Protein AF-A0AAV9UJK7-F1 (afdb_monomer_lite)

Secondary structure (DSSP, 8-state):
--PPPP----TT-S------S---GGG-SS-TT------------------------PPPP----EETTEEHHHHHHHHHHHHHHHHHHHHGGGS---S-----------------------------------PPP-----------------------PPPEEEEEEEE--TTB----PPTTPEEEEEESSB---PPPBTTEEEEEEE--B-PPPSBS-EEEEEEEEE-----

Foldseek 3Di:
DDDDDDDDDDPDDPDPPDDDPDDPPVPPPPPPDDDDDDPPPPPPDPDPDPPPPPPPPPDPPPPQDDDVNHHPVVVVVVVVVVVVVVVCVVVVVPDDPPDDDDDDDDDDDDDDDDDDDDDDDDDDDDDDDDDDDDDDDDDDDDDDDDDDDDDDDDPPPDDPQFAKEKEKEKAADPQAGDADDDPQWDFDDKDQAQADDDDADPRYHHPYYYHHDGDGYPHHIITIIMHIDRPPPPD

Radius of gyration: 34.71 Å; chains: 1; bounding box: 94×52×100 Å

Sequence (235 aa):
MSGLPEYRRDSSDNIHVIYPANTDFNKMKAWEGYVPPRYTGAAPAPAPMPVTAPIVIAAPEPREDRVLGLKRRTFWILLVLLILLIIGLAVGISVGVASSIKKSNSNSGNASAQDANAGPATVTVGEPTITPVSAAPTTLIVTSLVPTTATETSVVTPTPTPINHCQQIWKGTAPFCNGKCDVGFTAVRESSSANACDESSGDTVIDSCAGLSGNSCWTGSKVLCQQCQVIEESK

Organism: NCBI:txid3140254

Structure (mmCIF, N/CA/C/O backbone):
data_AF-A0AAV9UJK7-F1
#
_entry.id   AF-A0AAV9UJK7-F1
#
loop_
_atom_site.group_PDB
_atom_site.id
_atom_site.type_symbol
_atom_site.label_atom_id
_atom_site.label_alt_id
_atom_site.label_comp_id
_atom_site.label_asym_id
_atom_site.label_entity_id
_atom_site.label_seq_id
_atom_site.pdbx_PDB_ins_code
_atom_site.Cartn_x
_atom_site.Cartn_y
_atom_site.Cartn_z
_atom_site.occupancy
_atom_site.B_iso_or_equiv
_atom_site.auth_seq_id
_atom_site.auth_comp_id
_atom_site.auth_asym_id
_atom_site.auth_atom_id
_atom_site.pdbx_PDB_model_num
ATOM 1 N N . MET A 1 1 ? 33.080 5.409 28.124 1.00 39.94 1 MET A N 1
ATOM 2 C CA . MET A 1 1 ? 32.352 5.136 26.868 1.00 39.94 1 MET A CA 1
ATOM 3 C C . MET A 1 1 ? 30.871 5.191 27.192 1.00 39.94 1 MET A C 1
ATOM 5 O O . MET A 1 1 ? 30.338 4.249 27.756 1.00 39.94 1 MET A O 1
ATOM 9 N N . SER A 1 2 ? 30.260 6.352 26.986 1.00 44.53 2 SER A N 1
ATOM 10 C CA . SER A 1 2 ? 28.878 6.648 27.369 1.00 44.53 2 SER A CA 1
ATOM 11 C C . SER A 1 2 ? 27.955 6.180 26.243 1.00 44.53 2 SER A C 1
ATOM 13 O O . SER A 1 2 ? 27.934 6.795 25.180 1.00 44.53 2 SER A O 1
ATOM 15 N N . GLY A 1 3 ? 27.259 5.059 26.444 1.00 48.38 3 GLY A N 1
ATOM 16 C CA . GLY A 1 3 ? 26.237 4.581 25.513 1.00 48.38 3 GLY A CA 1
ATOM 17 C C . GLY A 1 3 ? 25.022 5.507 25.539 1.00 48.38 3 GLY A C 1
ATOM 18 O O . GLY A 1 3 ? 24.567 5.895 26.615 1.00 48.38 3 GLY A O 1
ATOM 19 N N . LEU A 1 4 ? 24.530 5.900 24.365 1.00 39.03 4 LEU A N 1
ATOM 20 C CA . LEU A 1 4 ? 23.280 6.650 24.244 1.00 39.03 4 LEU A CA 1
ATOM 21 C C . LEU A 1 4 ? 22.095 5.739 24.611 1.00 39.03 4 LEU A C 1
ATOM 23 O O . LEU A 1 4 ? 22.124 4.557 24.268 1.00 39.03 4 LEU A O 1
ATOM 27 N N . PRO A 1 5 ? 21.070 6.261 25.307 1.00 43.81 5 PRO A N 1
ATOM 28 C CA . PRO A 1 5 ? 19.936 5.462 25.755 1.00 43.81 5 PRO A CA 1
ATOM 29 C C . PRO A 1 5 ? 19.114 4.953 24.565 1.00 43.81 5 PRO A C 1
ATOM 31 O O . PRO A 1 5 ? 18.714 5.722 23.691 1.00 43.81 5 PRO A O 1
ATOM 34 N N . GLU A 1 6 ? 18.846 3.649 24.557 1.00 45.41 6 GLU A N 1
ATOM 35 C CA . GLU A 1 6 ? 17.987 2.997 23.573 1.00 45.41 6 GLU A CA 1
ATOM 36 C C . GLU A 1 6 ? 16.521 3.152 23.992 1.00 45.41 6 GLU A C 1
ATOM 38 O O . GLU A 1 6 ? 16.100 2.701 25.058 1.00 45.41 6 GLU A O 1
ATOM 43 N N . TYR A 1 7 ? 15.748 3.859 23.168 1.00 42.81 7 TYR A N 1
ATOM 44 C CA . TYR A 1 7 ? 14.347 4.170 23.429 1.00 42.81 7 TYR A CA 1
ATOM 45 C C . TYR A 1 7 ? 13.453 3.094 22.807 1.00 42.81 7 TYR A C 1
ATOM 47 O O . TYR A 1 7 ? 13.276 3.052 21.589 1.00 42.81 7 TYR A O 1
ATOM 55 N N . ARG A 1 8 ? 12.879 2.222 23.641 1.00 38.72 8 ARG A N 1
ATOM 56 C CA . ARG A 1 8 ? 11.914 1.203 23.209 1.00 38.72 8 ARG A CA 1
ATOM 57 C C . ARG A 1 8 ? 10.494 1.743 23.407 1.00 38.72 8 ARG A C 1
ATOM 59 O O . ARG A 1 8 ? 10.083 1.981 24.538 1.00 38.72 8 ARG A O 1
ATOM 66 N N . ARG A 1 9 ? 9.763 1.979 22.310 1.00 39.34 9 ARG A N 1
ATOM 67 C CA . ARG A 1 9 ? 8.313 2.244 22.347 1.00 39.34 9 ARG A CA 1
ATOM 68 C C . ARG A 1 9 ? 7.581 0.911 22.360 1.00 39.34 9 ARG A C 1
ATOM 70 O O . ARG A 1 9 ? 7.531 0.265 21.317 1.00 39.34 9 ARG A O 1
ATOM 77 N N . ASP A 1 10 ? 6.982 0.552 23.486 1.00 40.34 10 ASP A N 1
ATOM 78 C CA . ASP A 1 10 ? 5.913 -0.442 23.488 1.00 40.34 10 ASP A CA 1
ATOM 79 C C . ASP A 1 10 ? 4.577 0.284 23.299 1.00 40.34 10 ASP A C 1
ATOM 81 O O . ASP A 1 10 ? 4.165 1.132 24.088 1.00 40.34 10 ASP A O 1
ATOM 85 N N . SER A 1 11 ? 3.974 0.017 22.144 1.00 55.62 11 SER A N 1
ATOM 86 C CA . SER A 1 11 ? 2.792 0.674 21.592 1.00 55.62 11 SER A CA 1
ATOM 87 C C . SER A 1 11 ? 1.537 -0.119 21.947 1.00 55.62 11 SER A C 1
ATOM 89 O O . SER A 1 11 ? 0.898 -0.679 21.057 1.00 55.62 11 SER A O 1
ATOM 91 N N . SER A 1 12 ? 1.195 -0.202 23.229 1.00 46.62 12 SER A N 1
ATOM 92 C CA . SER A 1 12 ? -0.058 -0.862 23.626 1.00 46.62 12 SER A CA 1
ATOM 93 C C . SER A 1 12 ? -0.813 -0.218 24.780 1.00 46.62 12 SER A C 1
ATOM 95 O O . SER A 1 12 ? -1.993 -0.496 24.905 1.00 46.62 12 SER A O 1
ATOM 97 N N . ASP A 1 13 ? -0.235 0.729 25.520 1.00 44.25 13 ASP A N 1
ATOM 98 C CA . ASP A 1 13 ? -0.994 1.500 26.502 1.00 44.25 13 ASP A CA 1
ATOM 99 C C . ASP A 1 13 ? -0.588 2.967 26.416 1.00 44.25 13 ASP A C 1
ATOM 101 O O . ASP A 1 13 ? 0.595 3.303 26.428 1.00 44.25 13 ASP A O 1
ATOM 105 N N . ASN A 1 14 ? -1.567 3.871 26.382 1.00 46.78 14 ASN A N 1
ATOM 106 C CA . ASN A 1 14 ? -1.362 5.324 26.445 1.00 46.78 14 ASN A CA 1
ATOM 107 C C . ASN A 1 14 ? -0.876 5.780 27.846 1.00 46.78 14 ASN A C 1
ATOM 109 O O . ASN A 1 14 ? -1.146 6.892 28.297 1.00 46.78 14 ASN A O 1
ATOM 113 N N . ILE A 1 15 ? -0.196 4.888 28.570 1.00 49.25 15 ILE A N 1
ATOM 114 C CA . ILE A 1 15 ? 0.398 5.090 29.880 1.00 49.25 15 ILE A CA 1
ATOM 115 C C . ILE A 1 15 ? 1.908 5.118 29.661 1.00 49.25 15 ILE A C 1
ATOM 117 O O . ILE A 1 15 ? 2.570 4.089 29.543 1.00 49.25 15 ILE A O 1
ATOM 121 N N . HIS A 1 16 ? 2.468 6.324 29.625 1.00 45.69 16 HIS A N 1
ATOM 122 C CA . HIS A 1 16 ? 3.911 6.519 29.707 1.00 45.69 16 HIS A CA 1
ATOM 123 C C . HIS A 1 16 ? 4.404 6.088 31.096 1.00 45.69 16 HIS A C 1
ATOM 125 O O . HIS A 1 16 ? 4.497 6.901 32.015 1.00 45.69 16 HIS A O 1
ATOM 131 N N . VAL A 1 17 ? 4.732 4.806 31.266 1.00 52.28 17 VAL A N 1
ATOM 132 C CA . VAL A 1 17 ? 5.440 4.343 32.462 1.00 52.28 17 VAL A CA 1
ATOM 133 C C . VAL A 1 17 ? 6.928 4.620 32.265 1.00 52.28 17 VAL A C 1
ATOM 135 O O . VAL A 1 17 ? 7.636 3.910 31.555 1.00 52.28 17 VAL A O 1
ATOM 138 N N . ILE A 1 18 ? 7.405 5.713 32.860 1.00 54.12 18 ILE A N 1
ATOM 139 C CA . ILE A 1 18 ? 8.829 6.049 32.886 1.00 54.12 18 ILE A CA 1
ATOM 140 C C . ILE A 1 18 ? 9.488 5.155 33.938 1.00 54.12 18 ILE A C 1
ATOM 142 O O . ILE A 1 18 ? 9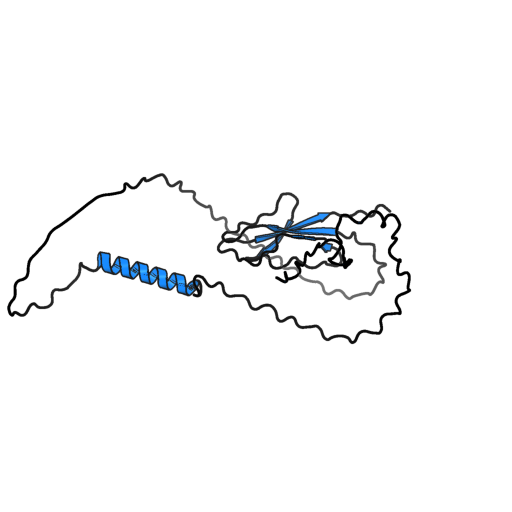.397 5.427 35.134 1.00 54.12 18 ILE A O 1
ATOM 146 N N . TYR A 1 19 ? 10.163 4.092 33.506 1.00 53.06 19 TYR A N 1
ATOM 147 C CA . TYR A 1 19 ? 11.032 3.326 34.396 1.00 53.06 19 TYR A CA 1
ATOM 148 C C . TYR A 1 19 ? 12.420 3.982 34.457 1.00 53.06 19 TYR A C 1
ATOM 150 O O . TYR A 1 19 ? 13.006 4.275 33.411 1.00 53.06 19 TYR A O 1
ATOM 158 N N . PRO A 1 20 ? 12.985 4.223 35.653 1.00 54.03 20 PRO A N 1
ATOM 159 C CA . PRO A 1 20 ? 14.357 4.694 35.773 1.00 54.03 20 PRO A CA 1
ATOM 160 C C . PRO A 1 20 ? 15.330 3.607 35.289 1.00 54.03 20 PRO A C 1
ATOM 162 O O . PRO A 1 20 ? 15.299 2.471 35.757 1.00 54.03 20 PRO A O 1
ATOM 165 N N . ALA A 1 21 ? 16.223 3.968 34.364 1.00 51.56 21 ALA A N 1
ATOM 166 C CA . ALA A 1 21 ? 17.144 3.063 33.665 1.00 51.56 21 ALA A CA 1
ATOM 167 C C . ALA A 1 21 ? 18.327 2.550 34.515 1.00 51.56 21 ALA A C 1
ATOM 169 O O . ALA A 1 21 ? 19.397 2.261 33.987 1.00 51.56 21 ALA A O 1
ATOM 170 N N . ASN A 1 22 ? 18.171 2.445 35.833 1.00 58.53 22 ASN A N 1
ATOM 171 C CA . ASN A 1 22 ? 19.226 1.923 36.687 1.00 58.53 22 ASN A CA 1
ATOM 172 C C . ASN A 1 22 ? 18.641 1.051 37.789 1.00 58.53 22 ASN A C 1
ATOM 174 O O . ASN A 1 22 ? 18.318 1.534 38.873 1.00 58.53 22 ASN A O 1
ATOM 178 N N . THR A 1 23 ? 18.502 -0.239 37.501 1.00 49.81 23 THR A N 1
ATOM 179 C CA . THR A 1 23 ? 18.344 -1.231 38.557 1.00 49.81 23 THR A CA 1
ATOM 180 C C . THR A 1 23 ? 19.165 -2.471 38.228 1.00 49.81 23 THR A C 1
ATOM 182 O O . THR A 1 23 ? 18.850 -3.247 37.329 1.00 49.81 23 THR A O 1
ATOM 185 N N . ASP A 1 24 ? 20.245 -2.650 38.986 1.00 55.53 24 ASP A N 1
ATOM 186 C CA . ASP A 1 24 ? 20.863 -3.948 39.216 1.00 55.53 24 ASP A CA 1
ATOM 187 C C . ASP A 1 24 ? 19.769 -4.952 39.616 1.00 55.53 24 ASP A C 1
ATOM 189 O O . ASP A 1 24 ? 19.263 -4.938 40.744 1.00 55.53 24 ASP A O 1
ATOM 193 N N . PHE A 1 25 ? 19.406 -5.839 38.688 1.00 54.16 25 PHE A N 1
ATOM 194 C CA . PHE A 1 25 ? 18.348 -6.845 38.851 1.00 54.16 25 PHE A CA 1
ATOM 195 C C . PHE A 1 25 ? 18.566 -7.798 40.044 1.00 54.16 25 PHE A C 1
ATOM 197 O O . PHE A 1 25 ? 17.636 -8.477 40.468 1.00 54.16 25 PHE A O 1
ATOM 204 N N . ASN A 1 26 ? 19.757 -7.817 40.651 1.00 56.81 26 ASN A N 1
ATOM 205 C CA . ASN A 1 26 ? 20.076 -8.679 41.791 1.00 56.81 26 ASN A CA 1
ATOM 206 C C . ASN A 1 26 ? 19.703 -8.110 43.175 1.00 56.81 26 ASN A C 1
ATOM 208 O O . ASN A 1 26 ? 19.932 -8.782 44.179 1.00 56.81 26 ASN A O 1
ATOM 212 N N . LYS A 1 27 ? 19.115 -6.907 43.274 1.00 53.81 27 LYS A N 1
ATOM 213 C CA . LYS A 1 27 ? 18.686 -6.323 44.567 1.00 53.81 27 LYS A CA 1
ATOM 214 C C . LYS A 1 27 ? 17.172 -6.189 44.764 1.00 53.81 27 LYS A C 1
ATOM 216 O O . LYS A 1 27 ? 16.732 -5.574 45.734 1.00 53.81 27 LYS A O 1
ATOM 221 N N . MET A 1 28 ? 16.349 -6.793 43.910 1.00 51.88 28 MET A N 1
ATOM 222 C CA . MET A 1 28 ? 14.889 -6.698 44.020 1.00 51.88 28 MET A CA 1
ATOM 223 C C . MET A 1 28 ? 14.282 -7.822 44.870 1.00 51.88 28 MET A C 1
ATOM 225 O O . MET A 1 28 ? 13.554 -8.667 44.370 1.00 51.88 28 MET A O 1
ATOM 229 N N . LYS A 1 29 ? 14.551 -7.816 46.180 1.00 56.06 29 LYS A N 1
ATOM 230 C CA . LYS A 1 29 ? 13.718 -8.542 47.165 1.00 56.06 29 LYS A CA 1
ATOM 231 C C . LYS A 1 29 ? 12.949 -7.599 48.101 1.00 56.06 29 LYS A C 1
ATOM 233 O O . LYS A 1 29 ? 12.416 -8.028 49.111 1.00 56.06 29 LYS A O 1
ATOM 238 N N . ALA A 1 30 ? 12.913 -6.307 47.767 1.00 59.06 30 ALA A N 1
ATOM 239 C CA . ALA A 1 30 ? 12.321 -5.248 48.588 1.00 59.06 30 ALA A CA 1
ATOM 240 C C . ALA A 1 30 ? 11.083 -4.576 47.953 1.00 59.06 30 ALA A C 1
ATOM 242 O O . ALA A 1 30 ? 10.654 -3.534 48.436 1.00 59.06 30 ALA A O 1
ATOM 243 N N . TRP A 1 31 ? 10.514 -5.141 46.878 1.00 52.88 31 TRP A N 1
ATOM 244 C CA . TRP A 1 31 ?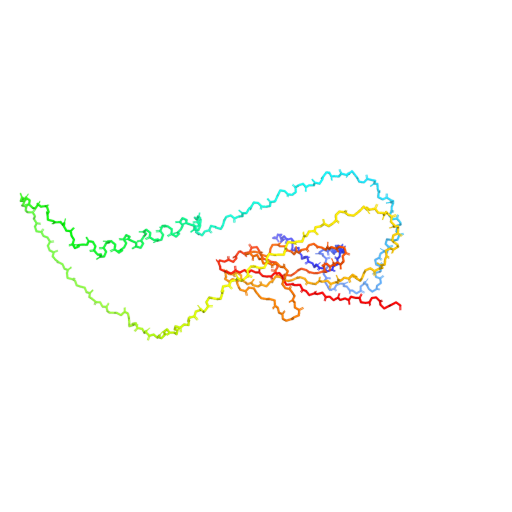 9.415 -4.513 46.119 1.00 52.88 31 TRP A CA 1
ATOM 245 C C . TRP A 1 31 ? 8.069 -5.255 46.192 1.00 52.88 31 TRP A C 1
ATOM 247 O O . TRP A 1 31 ? 7.100 -4.808 45.580 1.00 52.88 31 TRP A O 1
ATOM 257 N N . GLU A 1 32 ? 7.961 -6.327 46.985 1.00 57.62 32 GLU A N 1
ATOM 258 C CA . GLU A 1 32 ? 6.671 -6.922 47.376 1.00 57.62 32 GLU A CA 1
ATOM 259 C C . GLU A 1 32 ? 5.935 -5.956 48.320 1.00 57.62 32 GLU A C 1
ATOM 261 O O . GLU A 1 32 ? 5.984 -6.077 49.538 1.00 57.62 32 GLU A O 1
ATOM 266 N N . GLY A 1 33 ? 5.316 -4.919 47.757 1.00 62.06 33 GLY A N 1
ATOM 267 C CA . GLY A 1 33 ? 4.557 -3.930 48.526 1.00 62.06 33 GLY A CA 1
ATOM 268 C C . GLY A 1 33 ? 4.495 -2.531 47.921 1.00 62.06 33 GLY A C 1
ATOM 269 O O . GLY A 1 33 ? 3.768 -1.689 48.444 1.00 62.06 33 GLY A O 1
ATOM 270 N N . TYR A 1 34 ? 5.210 -2.253 46.825 1.00 58.78 34 TYR A N 1
ATOM 271 C CA . TYR A 1 34 ? 5.098 -0.950 46.172 1.00 58.78 34 TYR A CA 1
ATOM 272 C C . TYR A 1 34 ? 3.811 -0.871 45.346 1.00 58.78 34 TYR A C 1
ATOM 274 O O . TYR A 1 34 ? 3.760 -1.260 44.181 1.00 58.78 34 TYR A O 1
ATOM 282 N N . VAL A 1 35 ? 2.752 -0.366 45.975 1.00 63.75 35 VAL A N 1
ATOM 283 C CA . VAL A 1 35 ? 1.541 0.080 45.289 1.00 63.75 35 VAL A CA 1
ATOM 284 C C . VAL A 1 35 ? 1.813 1.511 44.819 1.00 63.75 35 VAL A C 1
ATOM 286 O O . VAL A 1 35 ? 1.958 2.392 45.672 1.00 63.75 35 VAL A O 1
ATOM 289 N N . PRO A 1 36 ? 1.931 1.784 43.504 1.00 62.50 36 PRO A N 1
ATOM 290 C CA . PRO A 1 36 ? 2.120 3.150 43.042 1.00 62.50 36 PRO A CA 1
ATOM 291 C C . PRO A 1 36 ? 0.936 4.005 43.519 1.00 62.50 36 PRO A C 1
ATOM 293 O O . PRO A 1 36 ? -0.210 3.538 43.478 1.00 62.50 36 PRO A O 1
ATOM 296 N N . PRO A 1 37 ? 1.181 5.236 44.000 1.00 55.28 37 PRO A N 1
ATOM 297 C CA . PRO A 1 37 ? 0.117 6.104 44.472 1.00 55.28 37 PRO A CA 1
ATOM 298 C C . PRO A 1 37 ? -0.887 6.318 43.339 1.00 55.28 37 PRO A C 1
ATOM 300 O O . PRO A 1 37 ? -0.557 6.851 42.279 1.00 55.28 37 PRO A O 1
ATOM 303 N N . ARG A 1 38 ? -2.132 5.882 43.558 1.00 46.75 38 ARG A N 1
ATOM 304 C CA . ARG A 1 38 ? -3.243 6.238 42.681 1.00 46.75 38 ARG A CA 1
ATOM 305 C C . ARG A 1 38 ? -3.474 7.732 42.852 1.00 46.75 38 ARG A C 1
ATOM 307 O O . ARG A 1 38 ? -3.980 8.165 43.883 1.00 46.75 38 ARG A O 1
ATOM 314 N N . TYR A 1 39 ? -3.084 8.518 41.857 1.00 41.75 39 TYR A N 1
ATOM 315 C CA . TYR A 1 39 ? -3.453 9.925 41.781 1.00 41.75 39 TYR A CA 1
ATOM 316 C C . TYR A 1 39 ? -4.968 10.021 41.543 1.00 41.75 39 TYR A C 1
ATOM 318 O O . TYR A 1 39 ? -5.429 10.129 40.416 1.00 41.75 39 TYR A O 1
ATOM 326 N N . THR A 1 40 ? -5.757 9.972 42.617 1.00 50.38 40 THR A N 1
ATOM 327 C CA . THR A 1 40 ? -7.187 10.329 42.630 1.00 50.38 40 THR A CA 1
ATOM 328 C C . THR A 1 40 ? -7.368 11.819 42.925 1.00 50.38 40 THR A C 1
ATOM 330 O O . THR A 1 40 ? -8.295 12.223 43.625 1.00 50.38 40 THR A O 1
ATOM 333 N N . GLY A 1 41 ? -6.445 12.653 42.443 1.00 45.41 41 GLY A N 1
ATOM 334 C CA . GLY A 1 41 ? -6.635 14.094 42.442 1.00 45.41 41 GLY A CA 1
ATOM 335 C C . GLY A 1 41 ? -7.596 14.423 41.314 1.00 45.41 41 GLY A C 1
ATOM 336 O O . GLY A 1 41 ? -7.243 14.222 40.155 1.00 45.41 41 GLY A O 1
ATOM 337 N N . ALA A 1 42 ? -8.801 14.889 41.651 1.00 56.44 42 ALA A N 1
ATOM 338 C CA . ALA A 1 42 ? -9.693 15.530 40.697 1.00 56.44 42 ALA A CA 1
ATOM 339 C C . ALA A 1 42 ? -8.873 16.573 39.933 1.00 56.44 42 ALA A C 1
ATOM 341 O O . ALA A 1 42 ? -8.437 17.570 40.513 1.00 56.44 42 ALA A O 1
ATOM 342 N N . ALA A 1 43 ? -8.575 16.270 38.668 1.00 55.06 43 ALA A N 1
ATOM 343 C CA . ALA A 1 43 ? -7.812 17.159 37.821 1.00 55.06 43 ALA A CA 1
ATOM 344 C C . ALA A 1 43 ? -8.550 18.507 37.816 1.00 55.06 43 ALA A C 1
ATOM 346 O O . ALA A 1 43 ? -9.751 18.523 37.524 1.00 55.06 43 ALA A O 1
ATOM 347 N N . PRO A 1 44 ? -7.895 19.618 38.200 1.00 59.44 44 PRO A N 1
ATOM 348 C CA . PRO A 1 44 ? -8.504 20.931 38.079 1.00 59.44 44 PRO A CA 1
ATOM 349 C C . PRO A 1 44 ? -8.978 21.086 36.637 1.00 59.44 44 PRO A C 1
ATOM 351 O O . PRO A 1 44 ? -8.249 20.723 35.711 1.00 59.44 44 PRO A O 1
ATOM 354 N N . ALA A 1 45 ? -10.224 21.548 36.478 1.00 60.59 45 ALA A N 1
ATOM 355 C CA . ALA A 1 45 ? -10.859 21.714 35.180 1.00 60.59 45 ALA A CA 1
ATOM 356 C C . ALA A 1 45 ? -9.848 22.354 34.216 1.00 60.59 45 ALA A C 1
ATOM 358 O O . ALA A 1 45 ? -9.265 23.387 34.573 1.00 60.59 45 ALA A O 1
ATOM 359 N N . PRO A 1 46 ? -9.570 21.718 33.062 1.00 60.06 46 PRO A N 1
ATOM 360 C CA . PRO A 1 46 ? -8.547 22.196 32.152 1.00 60.06 46 PRO A CA 1
ATOM 361 C C . PRO A 1 46 ? -8.870 23.648 31.826 1.00 60.06 46 PRO A C 1
ATOM 363 O O . PRO A 1 46 ? -9.975 23.962 31.377 1.00 60.06 46 PRO A O 1
ATOM 366 N N . ALA A 1 47 ? -7.922 24.541 32.118 1.00 63.41 47 ALA A N 1
ATOM 367 C CA . ALA A 1 47 ? -8.022 25.921 31.680 1.00 63.41 47 ALA A CA 1
ATOM 368 C C . ALA A 1 47 ? -8.345 25.911 30.175 1.00 63.41 47 ALA A C 1
ATOM 370 O O . ALA A 1 47 ? -7.792 25.063 29.465 1.00 63.41 47 ALA A O 1
ATOM 371 N N . PRO A 1 48 ? -9.242 26.792 29.690 1.00 58.38 48 PRO A N 1
ATOM 372 C CA . PRO A 1 48 ? -9.578 26.870 28.277 1.00 58.38 48 PRO A CA 1
ATOM 373 C C . PRO A 1 48 ? -8.279 27.043 27.504 1.00 58.38 48 PRO A C 1
ATOM 375 O O . PRO A 1 48 ? -7.614 28.078 27.584 1.00 58.38 48 PRO A O 1
ATOM 378 N N . MET A 1 49 ? -7.873 25.965 26.838 1.00 50.09 49 MET A N 1
ATOM 379 C CA . MET A 1 49 ? -6.639 25.956 26.081 1.00 50.09 49 MET A CA 1
ATOM 380 C C . MET A 1 49 ? -6.810 27.006 24.983 1.00 50.09 49 MET A C 1
ATOM 382 O O . MET A 1 49 ? -7.889 27.063 24.378 1.00 50.09 49 MET A O 1
ATOM 386 N N . PRO A 1 50 ? -5.808 27.866 24.733 1.00 60.22 50 PRO A N 1
ATOM 387 C CA . PRO A 1 50 ? -5.858 28.743 23.578 1.00 60.22 50 PRO A CA 1
ATOM 388 C C . PRO A 1 50 ? -6.127 27.855 22.368 1.00 60.22 50 PRO A C 1
ATOM 390 O O . PRO A 1 50 ? -5.448 26.846 22.179 1.00 60.22 50 PRO A O 1
ATOM 393 N N . VAL A 1 51 ? -7.174 28.184 21.612 1.00 55.12 51 VAL A N 1
ATOM 394 C CA . VAL A 1 51 ? -7.515 27.513 20.360 1.00 55.12 51 VAL A CA 1
ATOM 395 C C . VAL A 1 51 ? -6.331 27.736 19.430 1.00 55.12 51 VAL A C 1
ATOM 397 O O . VAL A 1 51 ? -6.225 28.757 18.753 1.00 55.12 51 VAL A O 1
ATOM 400 N N . THR A 1 52 ? -5.375 26.816 19.484 1.00 50.06 52 THR A N 1
ATOM 401 C CA . THR A 1 52 ? -4.247 26.760 18.573 1.00 50.06 52 THR A CA 1
ATOM 402 C C . THR A 1 52 ? -4.865 26.591 17.201 1.00 50.06 52 THR A C 1
ATOM 404 O O . THR A 1 52 ? -5.535 25.590 16.942 1.00 50.06 52 THR A O 1
ATOM 407 N N . ALA A 1 53 ? -4.716 27.617 16.360 1.00 62.47 53 ALA A N 1
ATOM 408 C CA . ALA A 1 53 ? -5.159 27.575 14.978 1.00 62.47 53 ALA A CA 1
ATOM 409 C C . ALA A 1 53 ? -4.720 26.236 14.358 1.00 62.47 53 ALA A C 1
ATOM 411 O O . ALA A 1 53 ? -3.603 25.791 14.649 1.00 62.47 53 ALA A O 1
ATOM 412 N N . PRO A 1 54 ? -5.584 25.578 13.562 1.00 57.12 54 PRO A N 1
ATOM 413 C CA . PRO A 1 54 ? -5.278 24.281 12.983 1.00 57.12 54 PRO A CA 1
ATOM 414 C C . PRO A 1 54 ? -3.915 24.370 12.311 1.00 57.12 54 PRO A C 1
ATOM 416 O O . PRO A 1 54 ? -3.701 25.186 11.412 1.00 57.12 54 PRO A O 1
ATOM 419 N N . ILE A 1 55 ? -2.973 23.570 12.809 1.00 50.34 55 ILE A N 1
ATOM 420 C CA . ILE A 1 55 ? -1.672 23.408 12.182 1.00 50.34 55 ILE A CA 1
ATOM 421 C C . ILE A 1 55 ? -1.994 22.820 10.815 1.00 50.34 55 ILE A C 1
ATOM 423 O O . ILE A 1 55 ? -2.350 21.650 10.702 1.00 50.34 55 ILE A O 1
ATOM 427 N N . VAL A 1 56 ? -1.944 23.658 9.781 1.00 58.28 56 VAL A N 1
ATOM 428 C CA . VAL A 1 56 ? -2.003 23.215 8.394 1.00 58.28 56 VAL A CA 1
ATOM 429 C C . VAL A 1 56 ? -0.714 22.439 8.181 1.00 58.28 56 VAL A C 1
ATOM 431 O O . VAL A 1 56 ? 0.331 23.006 7.865 1.00 58.28 56 VAL A O 1
ATOM 434 N N . ILE A 1 57 ? -0.764 21.137 8.456 1.00 49.12 57 ILE A N 1
ATOM 435 C CA . ILE A 1 57 ? 0.294 20.209 8.092 1.00 49.12 57 ILE A CA 1
ATOM 436 C C . ILE A 1 57 ? 0.300 20.237 6.569 1.00 49.12 57 ILE A C 1
ATOM 438 O O . ILE A 1 57 ? -0.575 19.659 5.925 1.00 49.12 57 ILE A O 1
ATOM 442 N N . ALA A 1 58 ? 1.224 21.014 6.000 1.00 63.12 58 ALA A N 1
ATOM 443 C CA . ALA A 1 58 ? 1.418 21.090 4.565 1.00 63.12 58 ALA A CA 1
ATOM 444 C C . ALA A 1 58 ? 1.550 19.657 4.047 1.00 63.12 58 ALA A C 1
ATOM 446 O O . ALA A 1 58 ? 2.425 18.912 4.499 1.00 63.12 58 ALA A O 1
ATOM 447 N N . ALA A 1 59 ? 0.619 19.262 3.174 1.00 62.12 59 ALA A N 1
ATOM 448 C CA . ALA A 1 59 ? 0.569 17.923 2.617 1.00 62.12 59 ALA A CA 1
ATOM 449 C C . ALA A 1 59 ? 1.971 17.557 2.100 1.00 62.12 59 ALA A C 1
ATOM 451 O O . ALA A 1 59 ? 2.565 18.355 1.369 1.00 62.12 59 ALA A O 1
ATOM 452 N N . PRO A 1 60 ? 2.538 16.409 2.512 1.00 59.22 60 PRO A N 1
ATOM 453 C CA . PRO A 1 60 ? 3.889 16.038 2.126 1.00 59.22 60 PRO A CA 1
ATOM 454 C C . PRO A 1 60 ? 3.969 16.000 0.603 1.00 59.22 60 PRO A C 1
ATOM 456 O O . PRO A 1 60 ? 3.227 15.254 -0.039 1.00 59.22 60 PRO A O 1
ATOM 459 N N . GLU A 1 61 ? 4.845 16.828 0.029 1.00 68.75 61 GLU A N 1
ATOM 460 C CA . GLU A 1 61 ? 5.000 16.885 -1.419 1.00 68.75 61 GLU A CA 1
ATOM 461 C C . GLU A 1 61 ? 5.320 15.481 -1.961 1.00 68.75 61 GLU A C 1
ATOM 463 O O . GLU A 1 61 ? 6.145 14.762 -1.375 1.00 68.75 61 GLU A O 1
ATOM 468 N N . PRO A 1 62 ? 4.660 15.058 -3.056 1.00 68.88 62 PRO A N 1
ATOM 469 C CA . PRO A 1 62 ? 4.854 13.739 -3.636 1.00 68.88 62 PRO A CA 1
ATOM 470 C C . PRO A 1 62 ? 6.327 13.568 -4.008 1.00 68.88 62 PRO A C 1
ATOM 472 O O . PRO A 1 62 ? 6.846 14.223 -4.912 1.00 68.88 62 PRO A O 1
ATOM 475 N N . ARG A 1 63 ? 7.022 12.691 -3.278 1.00 63.12 63 ARG A N 1
ATOM 476 C CA . ARG A 1 63 ? 8.437 12.401 -3.517 1.00 63.12 63 ARG A CA 1
ATOM 477 C C . ARG A 1 63 ? 8.564 11.767 -4.896 1.00 63.12 63 ARG A C 1
ATOM 479 O O . ARG A 1 63 ? 8.065 10.672 -5.127 1.00 63.12 63 ARG A O 1
ATOM 486 N N . GLU A 1 64 ? 9.214 12.467 -5.817 1.00 72.31 64 GLU A N 1
ATOM 487 C CA . GLU A 1 64 ? 9.481 11.938 -7.150 1.00 72.31 64 GLU A CA 1
ATOM 488 C C . GLU A 1 64 ? 10.394 10.705 -7.042 1.00 72.31 64 GLU A C 1
ATOM 490 O O . GLU A 1 64 ? 11.506 10.799 -6.517 1.00 72.31 64 GLU A O 1
ATOM 495 N N . ASP A 1 65 ? 9.949 9.557 -7.557 1.00 67.25 65 ASP A N 1
ATOM 496 C CA . ASP A 1 65 ? 10.753 8.334 -7.591 1.00 67.25 65 ASP A CA 1
ATOM 497 C C . ASP A 1 65 ? 11.998 8.542 -8.477 1.00 67.25 65 ASP A C 1
ATOM 499 O O . ASP A 1 65 ? 11.918 8.640 -9.712 1.00 67.25 65 ASP A O 1
ATOM 503 N N . ARG A 1 66 ? 13.171 8.621 -7.840 1.00 76.62 66 ARG A N 1
ATOM 504 C CA . ARG A 1 66 ? 14.479 8.744 -8.500 1.00 76.62 66 ARG A CA 1
ATOM 505 C C . ARG A 1 66 ? 15.157 7.380 -8.533 1.00 76.62 66 ARG A C 1
ATOM 507 O O . ARG A 1 66 ? 15.359 6.764 -7.493 1.00 76.62 66 ARG A O 1
ATOM 514 N N . VAL A 1 67 ? 15.561 6.933 -9.717 1.00 77.00 67 VAL A N 1
ATOM 515 C CA . VAL A 1 67 ? 16.359 5.712 -9.903 1.00 77.00 67 VAL A CA 1
ATOM 516 C C . VAL A 1 67 ? 17.772 6.159 -10.264 1.00 77.00 67 VAL A C 1
ATOM 518 O O . VAL A 1 67 ? 17.946 6.922 -11.212 1.00 77.00 67 VAL A O 1
ATOM 521 N N . LEU A 1 68 ? 18.772 5.766 -9.465 1.00 83.50 68 LEU A N 1
ATOM 522 C CA . LEU A 1 68 ? 20.174 6.217 -9.595 1.00 83.50 68 LEU A CA 1
ATOM 523 C C . LEU A 1 68 ? 20.342 7.753 -9.617 1.00 83.50 68 LEU A C 1
ATOM 525 O O . LEU A 1 68 ? 21.241 8.286 -10.259 1.00 83.50 68 LEU A O 1
ATOM 529 N N . GLY A 1 69 ? 19.455 8.481 -8.931 1.00 84.88 69 GLY A N 1
ATOM 530 C CA . GLY A 1 69 ? 19.483 9.947 -8.882 1.00 84.88 69 GLY A CA 1
ATOM 531 C C . GLY A 1 69 ? 18.840 10.655 -10.082 1.00 84.88 69 GLY A C 1
ATOM 532 O O . GLY A 1 69 ? 18.745 11.880 -10.059 1.00 84.88 69 GLY A O 1
ATOM 533 N N . LEU A 1 70 ? 18.334 9.927 -11.088 1.00 88.94 70 LEU A N 1
ATOM 534 C CA . LEU A 1 70 ? 17.615 10.496 -12.234 1.00 88.94 70 LEU A CA 1
ATOM 535 C C . LEU A 1 70 ? 16.109 10.192 -12.173 1.00 88.94 70 LEU A C 1
ATOM 537 O O . LEU A 1 70 ? 15.674 9.174 -11.630 1.00 88.94 70 LEU A O 1
ATOM 541 N N . LYS A 1 71 ? 15.293 11.077 -12.768 1.00 88.94 71 LYS A N 1
ATOM 542 C CA . LYS A 1 71 ? 13.853 10.838 -12.963 1.00 88.94 71 LYS A CA 1
ATOM 543 C C . LYS A 1 71 ? 13.657 9.554 -13.767 1.00 88.94 71 LYS A C 1
ATOM 545 O O . LYS A 1 71 ? 14.303 9.363 -14.797 1.00 88.94 71 LYS A O 1
ATOM 550 N N . ARG A 1 72 ? 12.712 8.707 -13.340 1.00 84.44 72 ARG A N 1
ATOM 551 C CA . ARG A 1 72 ? 12.401 7.415 -13.985 1.00 84.44 72 ARG A CA 1
ATOM 552 C C . ARG A 1 72 ? 12.217 7.541 -15.504 1.00 84.44 72 ARG A C 1
ATOM 554 O O . ARG A 1 72 ? 12.740 6.720 -16.244 1.00 84.44 72 ARG A O 1
ATOM 561 N N . ARG A 1 73 ? 11.546 8.599 -15.984 1.00 87.12 73 ARG A N 1
ATOM 562 C CA . ARG A 1 73 ? 11.380 8.871 -17.428 1.00 87.12 73 ARG A CA 1
ATOM 563 C C . ARG A 1 73 ? 12.711 9.139 -18.137 1.00 87.12 73 ARG A C 1
ATOM 565 O O . ARG A 1 73 ? 12.944 8.604 -19.212 1.00 87.12 73 ARG A O 1
ATOM 572 N N . THR A 1 74 ? 13.595 9.921 -17.524 1.00 91.50 74 THR A N 1
ATOM 573 C CA . THR A 1 74 ? 14.906 10.270 -18.087 1.00 91.50 74 THR A CA 1
ATOM 574 C C . THR A 1 74 ? 15.829 9.057 -18.160 1.00 91.50 74 THR A C 1
ATOM 576 O O . THR A 1 74 ? 16.526 8.886 -19.154 1.00 91.50 74 THR A O 1
ATOM 579 N N . PHE A 1 75 ? 15.788 8.184 -17.149 1.00 93.00 75 PHE A N 1
ATOM 580 C CA . PHE A 1 75 ? 16.560 6.941 -17.140 1.00 93.00 75 PHE A CA 1
ATOM 581 C C . PHE A 1 75 ? 16.222 6.045 -18.344 1.00 93.00 75 PHE A C 1
ATOM 583 O O . PHE A 1 75 ? 17.124 5.612 -19.055 1.00 93.00 75 PHE A O 1
ATOM 590 N N . TRP A 1 76 ? 14.932 5.826 -18.628 1.00 94.44 76 TRP A N 1
ATOM 591 C CA . TRP A 1 76 ? 14.507 5.016 -19.777 1.00 94.44 76 TRP A CA 1
ATOM 592 C C . TRP A 1 76 ? 14.894 5.635 -21.124 1.00 94.44 76 TRP A C 1
ATOM 594 O O . TRP A 1 76 ? 15.314 4.909 -22.022 1.00 94.44 76 TRP A O 1
ATOM 604 N N . ILE A 1 77 ? 14.812 6.963 -21.257 1.00 95.38 77 ILE A N 1
ATOM 605 C CA . ILE A 1 77 ? 15.249 7.663 -22.475 1.00 95.38 77 ILE A CA 1
ATOM 606 C C . ILE A 1 77 ? 16.749 7.438 -22.714 1.00 95.38 77 ILE A C 1
ATOM 608 O O . ILE A 1 77 ? 17.139 7.078 -23.823 1.00 95.38 77 ILE A O 1
ATOM 612 N N . LEU A 1 78 ? 17.585 7.595 -21.681 1.00 95.69 78 LEU A N 1
ATOM 613 C CA . LEU A 1 78 ? 19.029 7.358 -21.791 1.00 95.69 78 LEU A CA 1
ATOM 614 C C . LEU A 1 78 ? 19.359 5.892 -22.095 1.00 95.69 78 LEU A C 1
ATOM 616 O O . LEU A 1 78 ? 20.242 5.632 -22.907 1.00 95.69 78 LEU A O 1
ATOM 620 N N . LEU A 1 79 ? 18.636 4.943 -21.491 1.00 95.62 79 LEU A N 1
ATOM 621 C CA . LEU A 1 79 ? 18.811 3.510 -21.743 1.00 95.62 79 LEU A CA 1
ATOM 622 C C . LEU A 1 79 ? 18.535 3.158 -23.214 1.00 95.62 79 LEU A C 1
ATOM 624 O O . LEU A 1 79 ? 19.348 2.491 -23.848 1.00 95.62 79 LEU A O 1
ATOM 628 N N . VAL A 1 80 ? 17.415 3.629 -23.774 1.00 96.81 80 VAL A N 1
ATOM 629 C CA . VAL A 1 80 ? 17.065 3.390 -25.186 1.00 96.81 80 VAL A CA 1
ATOM 630 C C . VAL A 1 80 ? 18.097 4.028 -26.116 1.00 96.81 80 VAL A C 1
ATOM 632 O O . VAL A 1 80 ? 18.519 3.399 -27.084 1.00 96.81 80 VAL A O 1
ATOM 635 N N . LEU A 1 81 ? 18.551 5.244 -25.802 1.00 96.50 81 LEU A N 1
ATOM 636 C CA . LEU A 1 81 ? 19.568 5.946 -26.586 1.00 96.50 81 LEU A CA 1
ATOM 637 C C . LEU A 1 81 ? 20.914 5.199 -26.573 1.00 96.50 81 LEU A C 1
ATOM 639 O O . LEU A 1 81 ? 21.536 5.049 -27.623 1.00 96.50 81 LEU A O 1
ATOM 643 N N . LEU A 1 82 ? 21.327 4.663 -25.420 1.00 96.38 82 LEU A N 1
ATOM 644 C CA . LEU A 1 82 ? 22.526 3.829 -25.288 1.00 96.38 82 LEU A CA 1
ATOM 645 C C . LEU A 1 82 ? 22.418 2.534 -26.111 1.00 96.38 82 LEU A C 1
ATOM 647 O O . LEU A 1 82 ? 23.365 2.167 -26.802 1.00 96.38 82 LEU A O 1
ATOM 651 N N . ILE A 1 83 ? 21.266 1.857 -26.076 1.00 96.56 83 ILE A N 1
ATOM 652 C CA . ILE A 1 83 ? 21.031 0.633 -26.858 1.00 96.56 83 ILE A CA 1
ATOM 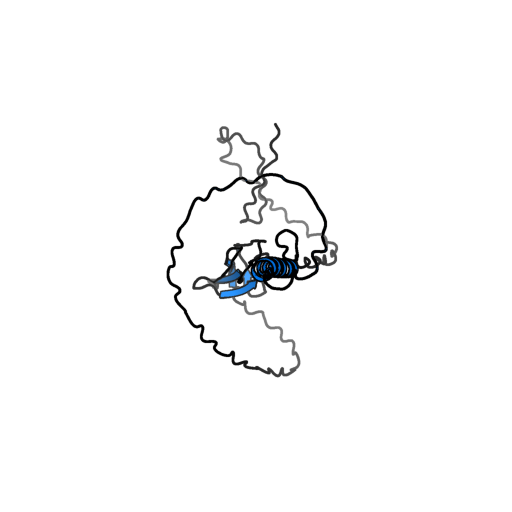653 C C . ILE A 1 83 ? 21.081 0.934 -28.364 1.00 96.56 83 ILE A C 1
ATOM 655 O O . ILE A 1 83 ? 21.747 0.214 -29.107 1.00 96.56 83 ILE A O 1
ATOM 659 N N . LEU A 1 84 ? 20.440 2.016 -28.820 1.00 95.31 84 LEU A N 1
ATOM 660 C CA . LEU A 1 84 ? 20.482 2.435 -30.226 1.00 95.31 84 LEU A CA 1
ATOM 661 C C . LEU A 1 84 ? 21.897 2.789 -30.689 1.00 95.31 84 LEU A C 1
ATOM 663 O O . LEU A 1 84 ? 22.253 2.466 -31.818 1.00 95.31 84 LEU A O 1
ATOM 667 N N . LEU A 1 85 ? 22.714 3.402 -29.829 1.00 95.38 85 LEU A N 1
ATOM 668 C CA . LEU A 1 85 ? 24.122 3.670 -30.119 1.00 95.38 85 LEU A CA 1
ATOM 669 C C . LEU A 1 85 ? 24.902 2.364 -30.348 1.00 95.38 85 LEU A C 1
ATOM 671 O O . LEU A 1 85 ? 25.636 2.256 -31.326 1.00 95.38 85 LEU A O 1
ATOM 675 N N . ILE A 1 86 ? 24.708 1.353 -29.494 1.00 95.25 86 ILE A N 1
ATOM 676 C CA . ILE A 1 86 ? 25.376 0.046 -29.624 1.00 95.25 86 ILE A CA 1
ATOM 677 C C . ILE A 1 86 ? 24.937 -0.667 -30.909 1.00 95.25 86 ILE A C 1
ATOM 679 O O . ILE A 1 86 ? 25.779 -1.167 -31.653 1.00 95.25 86 ILE A O 1
ATOM 683 N N . ILE A 1 87 ? 23.633 -0.674 -31.205 1.00 93.75 87 ILE A N 1
ATOM 684 C CA . ILE A 1 87 ? 23.101 -1.261 -32.444 1.00 93.75 87 ILE A CA 1
ATOM 685 C C . ILE A 1 87 ? 23.622 -0.490 -33.664 1.00 93.75 87 ILE A C 1
ATOM 687 O O . ILE A 1 87 ? 24.037 -1.100 -34.645 1.00 93.75 87 ILE A O 1
ATOM 691 N N . GLY A 1 88 ? 23.662 0.841 -33.596 1.00 90.50 88 GLY A N 1
ATOM 692 C CA . GLY A 1 88 ? 24.206 1.698 -34.646 1.00 90.50 88 GLY A CA 1
ATOM 693 C C . GLY A 1 88 ? 25.682 1.424 -34.927 1.00 90.50 88 GLY A C 1
ATOM 694 O O . GLY A 1 88 ? 26.071 1.397 -36.086 1.00 90.50 88 GLY A O 1
ATOM 695 N N . LEU A 1 89 ? 26.495 1.141 -33.906 1.00 88.75 89 LEU A N 1
ATOM 696 C CA . LEU A 1 89 ? 27.889 0.723 -34.093 1.00 88.75 89 LEU A CA 1
ATOM 697 C C . LEU A 1 89 ? 27.999 -0.693 -34.676 1.00 88.75 89 LEU A C 1
ATOM 699 O O . LEU A 1 89 ? 28.842 -0.931 -35.537 1.00 88.75 89 LEU A O 1
ATOM 703 N N . ALA A 1 90 ? 27.139 -1.618 -34.243 1.00 86.69 90 ALA A N 1
ATOM 704 C CA . ALA A 1 90 ? 27.146 -3.000 -34.722 1.00 86.69 90 ALA A CA 1
ATOM 705 C C . ALA A 1 90 ? 26.705 -3.120 -36.191 1.00 86.69 90 ALA A C 1
ATOM 707 O O . ALA A 1 90 ? 27.275 -3.899 -36.951 1.00 86.69 90 ALA A O 1
ATOM 708 N N . VAL A 1 91 ? 25.703 -2.341 -36.603 1.00 83.81 91 VAL A N 1
ATOM 709 C CA . VAL A 1 91 ? 25.136 -2.385 -37.961 1.00 83.81 91 VAL A CA 1
ATOM 710 C C . VAL A 1 91 ? 25.800 -1.348 -38.886 1.00 83.81 91 VAL A C 1
ATOM 712 O O . VAL A 1 91 ? 25.932 -1.566 -40.092 1.00 83.81 91 VAL A O 1
ATOM 715 N N . GLY A 1 92 ? 26.279 -0.232 -38.333 1.00 56.66 92 GLY A N 1
ATOM 716 C CA . GLY A 1 92 ? 26.736 0.956 -39.062 1.00 56.66 92 GLY A CA 1
ATOM 717 C C . GLY A 1 92 ? 28.159 0.930 -39.619 1.00 56.66 92 GLY A C 1
ATOM 718 O O . GLY A 1 92 ? 28.583 1.932 -40.186 1.00 56.66 92 GLY A O 1
ATOM 719 N N . ILE A 1 93 ? 28.892 -0.186 -39.557 1.00 55.03 93 ILE A N 1
ATOM 720 C CA . ILE A 1 93 ? 30.159 -0.306 -40.314 1.00 55.03 93 ILE A CA 1
ATOM 721 C C . ILE A 1 93 ? 29.893 -0.546 -41.822 1.00 55.03 93 ILE A C 1
ATOM 723 O O . ILE A 1 93 ? 30.812 -0.529 -42.634 1.00 55.03 93 ILE A O 1
ATOM 727 N N . SER A 1 94 ? 28.637 -0.756 -42.236 1.00 48.59 94 SER A N 1
ATOM 728 C CA . SER A 1 94 ? 28.305 -1.247 -43.583 1.00 48.59 94 SER A CA 1
ATOM 729 C C . SER A 1 94 ? 27.951 -0.186 -44.638 1.00 48.59 94 SER A C 1
ATOM 731 O O . SER A 1 94 ? 27.696 -0.547 -45.785 1.00 48.59 94 SER A O 1
ATOM 733 N N . VAL A 1 95 ? 28.005 1.119 -44.338 1.00 53.94 95 VAL A N 1
ATOM 734 C CA . VAL A 1 95 ? 27.765 2.158 -45.361 1.00 53.94 95 VAL A CA 1
ATOM 735 C C . VAL A 1 95 ? 28.733 3.338 -45.230 1.00 53.94 95 VAL A C 1
ATOM 737 O O . VAL A 1 95 ? 28.486 4.303 -44.518 1.00 53.94 95 VAL A O 1
ATOM 740 N N . GLY A 1 96 ? 29.826 3.274 -45.998 1.00 46.69 96 GLY A N 1
ATOM 741 C CA . GLY A 1 96 ? 30.366 4.468 -46.654 1.00 46.69 96 GLY A CA 1
ATOM 742 C C . GLY A 1 96 ? 31.513 5.228 -45.985 1.00 46.69 96 GLY A C 1
ATOM 743 O O . GLY A 1 96 ? 31.424 6.440 -45.837 1.00 46.69 96 GLY A O 1
ATOM 744 N N . VAL A 1 97 ? 32.660 4.585 -45.753 1.00 43.31 97 VAL A N 1
ATOM 745 C CA . VAL A 1 97 ? 33.968 5.273 -45.864 1.00 43.31 97 VAL A CA 1
ATOM 746 C C . VAL A 1 97 ? 34.583 5.003 -47.238 1.00 43.31 97 VAL A C 1
ATOM 748 O O . VAL A 1 97 ? 35.667 4.450 -47.375 1.00 43.31 97 VAL A O 1
ATOM 751 N N . ALA A 1 98 ? 33.867 5.403 -48.289 1.00 50.72 98 ALA A N 1
ATOM 752 C CA . ALA A 1 98 ? 34.437 5.591 -49.619 1.00 50.72 98 ALA A CA 1
ATOM 753 C C . ALA A 1 98 ? 34.593 7.097 -49.860 1.00 50.72 98 ALA A C 1
ATOM 755 O O . ALA A 1 98 ? 33.875 7.709 -50.645 1.00 50.72 98 ALA A O 1
ATOM 756 N N . SER A 1 99 ? 35.507 7.731 -49.129 1.00 47.25 99 SER A N 1
ATOM 757 C CA . SER A 1 99 ? 36.004 9.055 -49.500 1.00 47.25 99 SER A CA 1
ATOM 758 C C . SER A 1 99 ? 37.498 9.145 -49.229 1.00 47.25 99 SER A C 1
ATOM 760 O O . SER A 1 99 ? 37.961 9.481 -48.146 1.00 47.25 99 SER A O 1
ATOM 762 N N . SER A 1 100 ? 38.212 8.836 -50.311 1.00 42.59 100 SER A N 1
ATOM 763 C CA . SER A 1 100 ? 39.448 9.480 -50.747 1.00 42.59 100 SER A CA 1
ATOM 764 C C . SER A 1 100 ? 40.715 9.203 -49.945 1.00 42.59 100 SER A C 1
ATOM 766 O O . SER A 1 100 ? 41.227 10.033 -49.201 1.00 42.59 100 SER A O 1
ATOM 768 N N . ILE A 1 101 ? 41.336 8.077 -50.297 1.00 46.16 101 ILE A N 1
ATOM 769 C CA . ILE A 1 101 ? 42.793 7.950 -50.299 1.00 46.16 101 ILE A CA 1
ATOM 770 C C . ILE A 1 101 ? 43.333 8.875 -51.400 1.00 46.16 101 ILE A C 1
ATOM 772 O O . ILE A 1 101 ? 43.242 8.563 -52.587 1.00 46.16 101 ILE A O 1
ATOM 776 N N . LYS A 1 102 ? 43.958 9.990 -51.012 1.00 50.84 102 LYS A N 1
ATOM 777 C CA . LYS A 1 102 ? 44.986 10.644 -51.833 1.00 50.84 102 LYS A CA 1
ATOM 778 C C . LYS A 1 102 ? 46.325 10.592 -51.094 1.00 50.84 102 LYS A C 1
ATOM 780 O O . LYS A 1 102 ? 46.678 11.489 -50.348 1.00 50.84 102 LYS A O 1
ATOM 785 N N . LYS A 1 103 ? 47.020 9.471 -51.310 1.00 61.06 103 LYS A N 1
ATOM 786 C CA . LYS A 1 103 ? 48.474 9.320 -51.511 1.00 61.06 103 LYS A CA 1
ATOM 787 C C . LYS A 1 103 ? 49.398 10.326 -50.794 1.00 61.06 103 LYS A C 1
ATOM 789 O O . LYS A 1 103 ? 49.591 11.412 -51.321 1.00 61.06 103 LYS A O 1
ATOM 794 N N . SER A 1 104 ? 50.110 9.863 -49.753 1.00 52.25 104 SER A N 1
ATOM 795 C CA . SER A 1 104 ? 51.581 9.678 -49.788 1.00 52.25 104 SER A CA 1
ATOM 796 C C . SER A 1 104 ? 52.202 9.219 -48.448 1.00 52.25 104 SER A C 1
ATOM 798 O O . SER A 1 104 ? 52.228 9.975 -47.489 1.00 52.25 104 SER A O 1
ATOM 800 N N . ASN A 1 105 ? 52.813 8.028 -48.504 1.00 56.50 105 ASN A N 1
ATOM 801 C CA . ASN A 1 105 ? 54.172 7.678 -48.051 1.00 56.50 105 ASN A CA 1
ATOM 802 C C . ASN A 1 105 ? 54.535 7.439 -46.558 1.00 56.50 105 ASN A C 1
ATOM 804 O O . ASN A 1 105 ? 54.470 8.350 -45.742 1.00 56.50 105 ASN A O 1
ATOM 808 N N . SER A 1 106 ? 55.099 6.231 -46.326 1.00 61.38 106 SER A N 1
ATOM 809 C CA . SER A 1 106 ? 55.994 5.729 -45.242 1.00 61.38 106 SER A CA 1
ATOM 810 C C . SER A 1 106 ? 55.477 5.817 -43.791 1.00 61.38 106 SER A C 1
ATOM 812 O O . SER A 1 106 ? 55.082 6.877 -43.346 1.00 61.38 106 SER A O 1
ATOM 814 N N . ASN A 1 107 ? 55.495 4.781 -42.946 1.00 52.88 107 ASN A N 1
ATOM 815 C CA . ASN A 1 107 ? 56.608 3.884 -42.646 1.00 52.88 107 ASN A CA 1
ATOM 816 C C . ASN A 1 107 ? 56.124 2.663 -41.821 1.00 52.88 107 ASN A C 1
ATOM 818 O O . ASN A 1 107 ? 55.089 2.713 -41.163 1.00 52.88 107 ASN A O 1
ATOM 822 N N . SER A 1 108 ? 56.913 1.593 -41.881 1.00 60.84 108 SER A N 1
ATOM 823 C CA . SER A 1 108 ? 56.772 0.254 -41.292 1.00 60.84 108 SER A CA 1
ATOM 824 C C . SER A 1 108 ? 56.502 0.176 -39.779 1.00 60.84 108 SER A C 1
ATOM 826 O O . SER A 1 108 ? 56.996 1.007 -39.022 1.00 60.84 108 SER A O 1
ATOM 828 N N . GLY A 1 109 ? 55.857 -0.911 -39.321 1.00 49.78 109 GLY A N 1
ATOM 829 C CA . GLY A 1 109 ? 55.878 -1.282 -37.897 1.00 49.78 109 GLY A CA 1
ATOM 830 C C . GLY A 1 109 ? 54.950 -2.421 -37.457 1.00 49.78 109 GLY A C 1
ATOM 831 O O . GLY A 1 109 ? 53.963 -2.161 -36.791 1.00 49.78 109 GLY A O 1
ATOM 832 N N . ASN A 1 110 ? 55.308 -3.651 -37.836 1.00 49.53 110 ASN A N 1
ATOM 833 C CA . ASN A 1 110 ? 55.051 -4.967 -37.221 1.00 49.53 110 ASN A CA 1
ATOM 834 C C . ASN A 1 110 ? 53.724 -5.353 -36.525 1.00 49.53 110 ASN A C 1
ATOM 836 O O . ASN A 1 110 ? 53.247 -4.755 -35.568 1.00 49.53 110 ASN A O 1
ATOM 840 N N . ALA A 1 111 ? 53.269 -6.532 -36.955 1.00 52.56 111 ALA A N 1
ATOM 841 C CA . ALA A 1 111 ? 52.237 -7.391 -36.395 1.00 52.56 111 ALA A CA 1
ATOM 842 C C . ALA A 1 111 ? 52.634 -8.108 -35.089 1.00 52.56 111 ALA A C 1
ATOM 844 O O . ALA A 1 111 ? 53.811 -8.385 -34.859 1.00 52.56 111 ALA A O 1
ATOM 845 N N . SER A 1 112 ? 51.620 -8.515 -34.317 1.00 48.69 112 SER A N 1
ATOM 846 C CA . SER A 1 112 ? 51.503 -9.789 -33.569 1.00 48.69 112 SER A CA 1
ATOM 847 C C . SER A 1 112 ? 50.016 -9.931 -33.181 1.00 48.69 112 SER A C 1
ATOM 849 O O . SER A 1 112 ? 49.483 -9.053 -32.511 1.00 48.69 112 SER A O 1
ATOM 851 N N . ALA A 1 113 ? 49.222 -10.769 -33.862 1.00 47.44 113 ALA A N 1
ATOM 852 C CA . ALA A 1 113 ? 48.994 -12.201 -33.587 1.00 47.44 113 ALA A CA 1
ATOM 853 C C . ALA A 1 113 ? 48.434 -12.432 -32.166 1.00 47.44 113 ALA A C 1
ATOM 855 O O . ALA A 1 113 ? 49.124 -12.188 -31.187 1.00 47.44 113 ALA A O 1
ATOM 856 N N . GLN A 1 114 ? 47.113 -12.641 -32.071 1.00 49.38 114 GLN A N 1
ATOM 857 C CA . GLN A 1 114 ? 46.454 -13.919 -31.727 1.00 49.38 114 GLN A CA 1
ATOM 858 C C . GLN A 1 114 ? 46.547 -14.290 -30.240 1.00 49.38 114 GLN A C 1
ATOM 860 O O . GLN A 1 114 ? 47.618 -14.613 -29.756 1.00 49.38 114 GLN A O 1
ATOM 865 N N . ASP A 1 115 ? 45.396 -14.357 -29.564 1.00 40.41 115 ASP A N 1
ATOM 866 C CA . ASP A 1 115 ? 44.950 -15.648 -29.034 1.00 40.41 115 ASP A CA 1
ATOM 867 C C . ASP A 1 115 ? 43.449 -15.659 -28.723 1.00 40.41 115 ASP A C 1
ATOM 869 O O . ASP A 1 115 ? 42.878 -14.716 -28.172 1.00 40.41 115 ASP A O 1
ATOM 873 N N . ALA A 1 116 ? 42.813 -16.746 -29.145 1.00 58.31 116 ALA A N 1
ATOM 874 C CA . ALA A 1 116 ? 41.426 -17.091 -28.891 1.00 58.31 116 ALA A CA 1
ATOM 875 C C . ALA A 1 116 ? 41.345 -17.955 -27.629 1.00 58.31 116 ALA A C 1
ATOM 877 O O . ALA A 1 116 ? 42.184 -18.834 -27.462 1.00 58.31 116 ALA A O 1
ATOM 878 N N . ASN A 1 117 ? 40.297 -17.822 -26.808 1.00 53.34 117 ASN A N 1
ATOM 879 C CA . ASN A 1 117 ? 39.750 -19.007 -26.146 1.00 53.34 117 ASN A CA 1
ATOM 880 C C . ASN A 1 117 ? 38.306 -18.827 -25.662 1.00 53.34 117 ASN A C 1
ATOM 882 O O . ASN A 1 117 ? 37.851 -17.730 -25.360 1.00 53.34 117 ASN A O 1
ATOM 886 N N . ALA A 1 118 ? 37.613 -19.958 -25.645 1.00 52.22 118 ALA A N 1
ATOM 887 C CA . ALA A 1 118 ? 36.180 -20.173 -25.718 1.00 52.22 118 ALA A CA 1
ATOM 888 C C . ALA A 1 118 ? 35.383 -20.087 -24.400 1.00 52.22 118 ALA A C 1
ATOM 890 O O . ALA A 1 118 ? 35.893 -20.369 -23.319 1.00 52.22 118 ALA A O 1
ATOM 891 N N . GLY A 1 119 ? 34.068 -19.875 -24.563 1.00 51.06 119 GLY A N 1
ATOM 892 C CA . GLY A 1 119 ? 32.994 -20.336 -23.666 1.00 51.06 119 GLY A CA 1
ATOM 893 C C . GLY A 1 119 ? 32.118 -19.219 -23.072 1.00 51.06 119 GLY A C 1
ATOM 894 O O . GLY A 1 119 ? 32.630 -18.120 -22.882 1.00 51.06 119 GLY A O 1
ATOM 895 N N . PRO A 1 120 ? 30.829 -19.462 -22.728 1.00 54.94 120 PRO A N 1
ATOM 896 C CA . PRO A 1 120 ? 30.154 -20.758 -22.594 1.00 54.94 120 PRO A CA 1
ATOM 897 C C . PRO A 1 120 ? 28.817 -20.897 -23.363 1.00 54.94 120 PRO A C 1
ATOM 899 O O . PRO A 1 120 ? 28.267 -19.953 -23.925 1.00 54.94 120 PRO A O 1
ATOM 902 N N . ALA A 1 121 ? 28.314 -22.134 -23.367 1.00 50.28 121 ALA A N 1
ATOM 903 C CA . ALA A 1 121 ? 27.097 -22.590 -24.023 1.00 50.28 121 ALA A CA 1
ATOM 904 C C . ALA A 1 121 ? 25.809 -21.962 -23.460 1.00 50.28 121 ALA A C 1
ATOM 906 O O . ALA A 1 121 ? 25.577 -21.920 -22.252 1.00 50.28 121 ALA A O 1
ATOM 907 N N . THR A 1 122 ? 24.945 -21.542 -24.381 1.00 44.81 122 THR A N 1
ATOM 908 C CA . THR A 1 122 ? 23.562 -21.126 -24.153 1.00 44.81 122 THR A CA 1
ATOM 909 C C . THR A 1 122 ? 22.676 -22.358 -23.952 1.00 44.81 122 THR A C 1
ATOM 911 O O . THR A 1 122 ? 22.578 -23.205 -24.836 1.00 44.81 122 THR A O 1
ATOM 914 N N . VAL A 1 123 ? 22.012 -22.447 -22.799 1.00 58.12 123 VAL A N 1
ATOM 915 C CA . VAL A 1 123 ? 20.912 -23.388 -22.550 1.00 58.12 123 VAL A CA 1
ATOM 916 C C . VAL A 1 123 ? 19.602 -22.649 -22.816 1.00 58.12 123 VAL A C 1
ATOM 918 O O . VAL A 1 123 ? 19.234 -21.729 -22.090 1.00 58.12 123 VAL A O 1
ATOM 921 N N . THR A 1 124 ? 18.920 -23.043 -23.888 1.00 54.00 124 THR A N 1
ATOM 922 C CA . THR A 1 124 ? 17.578 -22.587 -24.265 1.00 54.00 124 THR A CA 1
ATOM 923 C C . THR A 1 124 ? 16.545 -23.500 -23.607 1.00 54.00 124 THR A C 1
ATOM 925 O O . THR A 1 124 ? 16.491 -24.686 -23.927 1.00 54.00 124 THR A O 1
ATOM 928 N N . VAL A 1 125 ? 15.709 -22.966 -22.712 1.00 57.97 125 VAL A N 1
ATOM 929 C CA . VAL A 1 125 ? 14.529 -23.667 -22.179 1.00 57.97 125 VAL A CA 1
ATOM 930 C C . VAL A 1 125 ? 13.305 -22.756 -22.274 1.00 57.97 125 VAL A C 1
ATOM 932 O O . VAL A 1 125 ? 13.205 -21.765 -21.562 1.00 57.97 125 VAL A O 1
ATOM 935 N N . GLY A 1 126 ? 12.412 -23.137 -23.192 1.00 52.06 126 GLY A N 1
ATOM 936 C CA . GLY A 1 126 ? 10.949 -23.157 -23.073 1.00 52.06 126 GLY A CA 1
ATOM 937 C C . GLY A 1 126 ? 10.213 -21.947 -22.496 1.00 52.06 126 GLY A C 1
ATOM 938 O O . GLY A 1 126 ? 10.075 -21.809 -21.285 1.00 52.06 126 GLY A O 1
ATOM 939 N N . GLU A 1 127 ? 9.597 -21.185 -23.393 1.00 56.06 127 GLU A N 1
ATOM 940 C CA . GLU A 1 127 ? 8.523 -20.227 -23.133 1.00 56.06 127 GLU A CA 1
ATOM 941 C C . GLU A 1 127 ? 7.153 -20.940 -23.117 1.00 56.06 127 GLU A C 1
ATOM 943 O O . GLU A 1 127 ? 6.818 -21.616 -24.092 1.00 56.06 127 GLU A O 1
ATOM 948 N N . PRO A 1 128 ? 6.323 -20.791 -22.068 1.00 60.44 128 PRO A N 1
ATOM 949 C CA . PRO A 1 128 ? 4.886 -20.981 -22.188 1.00 60.44 128 PRO A CA 1
ATOM 950 C C . PRO A 1 128 ? 4.208 -19.639 -22.497 1.00 60.44 128 PRO A C 1
ATOM 952 O O . PRO A 1 128 ? 4.072 -18.764 -21.641 1.00 60.44 128 PRO A O 1
ATOM 955 N N . THR A 1 129 ? 3.747 -19.500 -23.738 1.00 57.12 129 THR A N 1
ATOM 956 C CA . THR A 1 129 ? 2.818 -18.455 -24.171 1.00 57.12 129 THR A CA 1
ATOM 957 C C . THR A 1 129 ? 1.483 -18.629 -23.444 1.00 57.12 129 THR A C 1
ATOM 959 O O . THR A 1 129 ? 0.796 -19.632 -23.631 1.00 57.12 129 THR A O 1
ATOM 962 N N . ILE A 1 130 ? 1.091 -17.641 -22.637 1.00 54.75 130 ILE A N 1
ATOM 963 C CA . ILE A 1 130 ? -0.264 -17.542 -22.082 1.00 54.75 130 ILE A CA 1
ATOM 964 C C . ILE A 1 130 ? -0.864 -16.199 -22.487 1.00 54.75 130 ILE A C 1
ATOM 966 O O . ILE A 1 130 ? -0.426 -15.133 -22.062 1.00 54.75 130 ILE A O 1
ATOM 970 N N . THR A 1 131 ? -1.869 -16.283 -23.348 1.00 59.69 131 THR A N 1
ATOM 971 C CA . THR A 1 131 ? -2.732 -15.207 -23.838 1.00 59.69 131 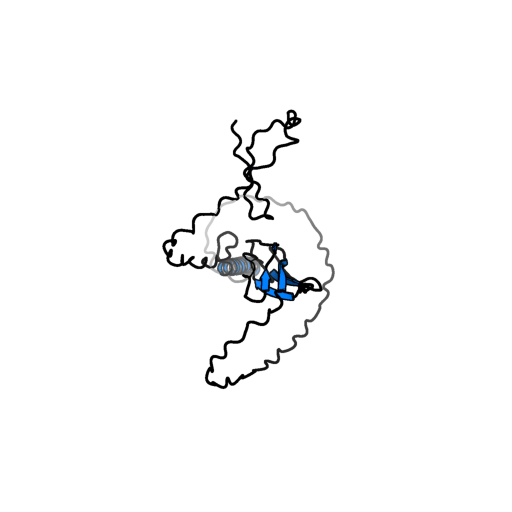THR A CA 1
ATOM 972 C C . THR A 1 131 ? -3.596 -14.635 -22.706 1.00 59.69 131 THR A C 1
ATOM 974 O O . THR A 1 131 ? -4.380 -15.389 -22.127 1.00 59.69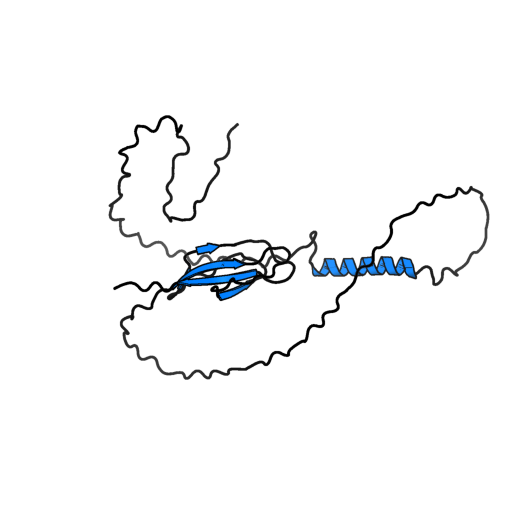 131 THR A O 1
ATOM 977 N N . PRO A 1 132 ? -3.560 -13.322 -22.413 1.00 63.75 132 PRO A N 1
ATOM 978 C CA . PRO A 1 132 ? -4.589 -12.698 -21.594 1.00 63.75 132 PRO A CA 1
ATOM 979 C C . PRO A 1 132 ? -5.775 -12.258 -22.466 1.00 63.75 132 PRO A C 1
ATOM 981 O O . PRO A 1 132 ? -5.662 -11.385 -23.326 1.00 63.75 132 PRO A O 1
ATOM 984 N N . VAL A 1 133 ? -6.934 -12.869 -22.215 1.00 60.19 133 VAL A N 1
ATOM 985 C CA . VAL A 1 133 ? -8.245 -12.400 -22.680 1.00 60.19 133 VAL A CA 1
ATOM 986 C C . VAL A 1 133 ? -8.546 -11.069 -21.990 1.00 60.19 133 VAL A C 1
ATOM 988 O O . VAL A 1 133 ? -8.719 -11.009 -20.775 1.00 60.19 133 VAL A O 1
ATOM 991 N N . SER A 1 134 ? -8.587 -9.992 -22.773 1.00 64.75 134 SER A N 1
ATOM 992 C CA . SER A 1 134 ? -9.008 -8.666 -22.323 1.00 64.75 134 SER A CA 1
ATOM 993 C C . SER A 1 134 ? -10.534 -8.580 -22.392 1.00 64.75 134 SER A C 1
ATOM 995 O O . SER A 1 134 ? -11.113 -8.469 -23.471 1.00 64.75 134 SER A O 1
ATOM 997 N N . ALA A 1 135 ? -11.188 -8.687 -21.235 1.00 59.84 135 ALA A N 1
ATOM 998 C CA . ALA A 1 135 ? -12.608 -8.398 -21.086 1.00 59.84 135 ALA A CA 1
ATOM 999 C C . ALA A 1 135 ? -12.805 -6.885 -20.902 1.00 59.84 135 ALA A C 1
ATOM 1001 O O . ALA A 1 135 ? -12.173 -6.261 -20.049 1.00 59.84 135 ALA A O 1
ATOM 1002 N N . ALA A 1 136 ? -13.671 -6.302 -21.728 1.00 72.56 136 ALA A N 1
ATOM 1003 C CA . ALA A 1 136 ? -14.008 -4.885 -21.708 1.00 72.56 136 ALA A CA 1
ATOM 1004 C C . ALA A 1 136 ? -14.775 -4.500 -20.422 1.00 72.56 136 ALA A C 1
ATOM 1006 O O . ALA A 1 136 ? -15.713 -5.207 -20.042 1.00 72.56 136 ALA A O 1
ATOM 1007 N N . PRO A 1 137 ? -14.446 -3.374 -19.762 1.00 63.56 137 PRO A N 1
ATOM 1008 C CA . PRO A 1 137 ? -15.223 -2.883 -18.631 1.00 63.56 137 PRO A CA 1
ATOM 1009 C C . PRO A 1 137 ? -16.529 -2.242 -19.118 1.00 63.56 137 PRO A C 1
ATOM 1011 O O . PRO A 1 137 ? -16.522 -1.252 -19.848 1.00 63.56 137 PRO A O 1
ATOM 1014 N N . THR A 1 138 ? -17.664 -2.798 -18.690 1.00 59.91 138 THR A N 1
ATOM 1015 C CA . THR A 1 138 ? -18.983 -2.172 -18.864 1.00 59.91 138 THR A CA 1
ATOM 1016 C C . THR A 1 138 ? -19.151 -1.104 -17.789 1.00 59.91 138 THR A C 1
ATOM 1018 O O . THR A 1 138 ? -19.273 -1.411 -16.605 1.00 59.91 138 THR A O 1
ATOM 1021 N N . THR A 1 139 ? -19.107 0.163 -18.192 1.00 54.97 139 THR A N 1
ATOM 1022 C CA . THR A 1 139 ? -19.316 1.315 -17.311 1.00 54.97 139 THR A CA 1
ATOM 1023 C C . THR A 1 139 ? -20.814 1.491 -17.058 1.00 54.97 139 THR A C 1
ATOM 1025 O O . THR A 1 139 ? -21.555 1.869 -17.962 1.00 54.97 139 THR A O 1
ATOM 1028 N N . LEU A 1 140 ? -21.274 1.218 -15.835 1.00 55.56 140 LEU A N 1
ATOM 1029 C CA . LEU A 1 140 ? -22.632 1.554 -15.404 1.00 55.56 140 LEU A CA 1
ATOM 1030 C C . LEU A 1 140 ? -22.622 2.955 -14.787 1.00 55.56 140 LEU A C 1
ATOM 1032 O O . LEU A 1 140 ? -22.060 3.179 -13.717 1.00 55.56 140 LEU A O 1
ATOM 1036 N N . ILE A 1 141 ? -23.229 3.905 -15.494 1.00 59.88 141 ILE A N 1
ATOM 1037 C CA . ILE A 1 141 ? -23.456 5.270 -15.023 1.00 59.88 141 ILE A CA 1
ATOM 1038 C C . ILE A 1 141 ? -24.715 5.241 -14.153 1.00 59.88 141 ILE A C 1
ATOM 1040 O O . ILE A 1 141 ? -25.824 5.119 -14.668 1.00 59.88 141 ILE A O 1
ATOM 1044 N N . VAL A 1 142 ? -24.550 5.337 -12.833 1.00 56.12 142 VAL A N 1
ATOM 1045 C CA . VAL A 1 142 ? -25.669 5.536 -11.902 1.00 56.12 142 VAL A CA 1
ATOM 1046 C C . VAL A 1 142 ? -25.834 7.036 -11.688 1.00 56.12 142 VAL A C 1
ATOM 1048 O O . VAL A 1 142 ? -25.116 7.659 -10.909 1.00 56.12 142 VAL A O 1
ATOM 1051 N N . THR A 1 143 ? -26.770 7.633 -12.418 1.00 57.09 143 THR A N 1
ATOM 1052 C CA . THR A 1 143 ? -27.200 9.015 -12.198 1.00 57.09 143 THR A CA 1
ATOM 1053 C C . THR A 1 143 ? -28.198 9.024 -11.041 1.00 57.09 143 THR A C 1
ATOM 1055 O O . THR A 1 143 ? -29.374 8.721 -11.223 1.00 57.09 143 THR A O 1
ATOM 1058 N N . SER A 1 144 ? -27.719 9.327 -9.833 1.00 56.97 144 SER A N 1
ATOM 1059 C CA . SER A 1 144 ? -28.576 9.525 -8.662 1.00 56.97 144 SER A CA 1
ATOM 1060 C C . SER A 1 144 ? -29.052 10.978 -8.624 1.00 56.97 144 SER A C 1
ATOM 1062 O O . SER A 1 144 ? -28.255 11.900 -8.443 1.00 56.97 144 SER A O 1
ATOM 1064 N N . LEU A 1 145 ? -30.348 11.187 -8.853 1.00 56.12 145 LEU A N 1
ATOM 1065 C CA . LEU A 1 145 ? -31.016 12.476 -8.686 1.00 56.12 145 LEU A CA 1
ATOM 1066 C C . LEU A 1 145 ? -31.356 12.644 -7.204 1.00 56.12 145 LEU A C 1
ATOM 1068 O O . LEU A 1 145 ? -32.134 11.869 -6.655 1.00 56.12 145 LEU A O 1
ATOM 1072 N N . VAL A 1 146 ? -30.762 13.647 -6.562 1.00 62.66 146 VAL A N 1
ATOM 1073 C CA . VAL A 1 146 ? -31.017 13.996 -5.160 1.00 62.66 146 VAL A CA 1
ATOM 1074 C C . VAL A 1 146 ? -32.310 14.820 -5.071 1.00 62.66 146 VAL A C 1
ATOM 1076 O O . VAL A 1 146 ? -32.347 15.917 -5.629 1.00 62.66 146 VAL A O 1
ATOM 1079 N N . PRO A 1 147 ? -33.363 14.367 -4.364 1.00 55.91 147 PRO A N 1
ATOM 1080 C CA . PRO A 1 147 ? -34.473 15.233 -3.994 1.00 55.91 147 PRO A CA 1
ATOM 1081 C C . PRO A 1 147 ? -34.102 16.069 -2.762 1.00 55.91 147 PRO A C 1
ATOM 1083 O O . PRO A 1 147 ? -33.927 15.559 -1.656 1.00 55.91 147 PRO A O 1
ATOM 1086 N N . THR A 1 148 ? -34.000 17.383 -2.956 1.00 52.62 148 THR A N 1
ATOM 1087 C CA . THR A 1 148 ? -33.924 18.381 -1.884 1.00 52.62 148 THR A CA 1
ATOM 1088 C C . THR A 1 148 ? -35.251 18.392 -1.127 1.00 52.62 148 THR A C 1
ATOM 1090 O O . THR A 1 148 ? -36.239 18.934 -1.614 1.00 52.62 148 THR A O 1
ATOM 1093 N N . THR A 1 149 ? -35.280 17.779 0.056 1.00 49.06 149 THR A N 1
ATOM 1094 C CA . THR A 1 149 ? -36.446 17.797 0.950 1.00 49.06 149 THR A CA 1
ATOM 1095 C C . THR A 1 149 ? -36.052 18.482 2.253 1.00 49.06 149 THR A C 1
ATOM 1097 O O . THR A 1 149 ? -34.985 18.214 2.800 1.00 49.06 149 THR A O 1
ATOM 1100 N N . ALA A 1 150 ? -36.886 19.429 2.680 1.00 52.62 150 ALA A N 1
ATOM 1101 C CA . ALA A 1 150 ? -36.644 20.346 3.783 1.00 52.62 150 ALA A CA 1
ATOM 1102 C C . ALA A 1 150 ? -36.428 19.628 5.126 1.00 52.62 150 ALA A C 1
ATOM 1104 O O . ALA A 1 150 ? -37.167 18.717 5.493 1.00 52.62 150 ALA A O 1
ATOM 1105 N N . THR A 1 151 ? -35.409 20.087 5.849 1.00 45.84 151 THR A N 1
ATOM 1106 C CA . THR A 1 151 ? -34.985 19.614 7.167 1.00 45.84 151 THR A CA 1
ATOM 1107 C C . THR A 1 151 ? -35.985 20.038 8.248 1.00 45.84 151 THR A C 1
ATOM 1109 O O . THR A 1 151 ? -35.957 21.177 8.710 1.00 45.84 151 THR A O 1
ATOM 1112 N N . GLU A 1 152 ? -36.849 19.118 8.679 1.00 52.31 152 GLU A N 1
ATOM 1113 C CA . GLU A 1 152 ? -37.506 19.187 9.989 1.00 52.31 152 GLU A CA 1
ATOM 1114 C C . GLU A 1 152 ? -36.565 18.607 11.054 1.00 52.31 152 GLU A C 1
ATOM 1116 O O . GLU A 1 152 ? -36.219 17.425 11.043 1.00 52.31 152 GLU A O 1
ATOM 1121 N N . THR A 1 153 ? -36.136 19.460 11.985 1.00 49.19 153 THR A N 1
ATOM 1122 C CA . THR A 1 153 ? -35.300 19.110 13.139 1.00 49.19 153 THR A CA 1
ATOM 1123 C C . THR A 1 153 ? -36.120 18.320 14.161 1.00 49.19 153 THR A C 1
ATOM 1125 O O . THR A 1 153 ? -36.605 18.872 15.146 1.00 49.19 153 THR A O 1
ATOM 1128 N N . SER A 1 154 ? -36.291 17.018 13.938 1.00 50.53 154 SER A N 1
ATOM 1129 C CA . SER A 1 154 ? -36.707 16.098 14.999 1.00 50.53 154 SER A CA 1
ATOM 1130 C C . SER A 1 154 ? -35.492 15.721 15.839 1.00 50.53 154 SER A C 1
ATOM 1132 O O . SER A 1 154 ? -34.487 15.237 15.320 1.00 50.53 154 SER A O 1
ATOM 1134 N N . VAL A 1 155 ? -35.583 15.956 17.148 1.00 61.12 155 VAL A N 1
ATOM 1135 C CA . VAL A 1 155 ? -34.606 15.510 18.147 1.00 61.12 155 VAL A CA 1
ATOM 1136 C C . VAL A 1 155 ? -34.701 13.987 18.231 1.00 61.12 155 VAL A C 1
ATOM 1138 O O . VAL A 1 155 ? -35.458 13.434 19.024 1.00 61.12 155 VAL A O 1
ATOM 1141 N N . VAL A 1 156 ? -33.977 13.303 17.346 1.00 51.16 156 VAL A N 1
ATOM 1142 C CA . VAL A 1 156 ? -33.831 11.851 17.380 1.00 51.16 156 VAL A CA 1
ATOM 1143 C C . VAL A 1 156 ? -32.925 11.536 18.560 1.00 51.16 156 VAL A C 1
ATOM 1145 O O . VAL A 1 156 ? -31.741 11.869 18.556 1.00 51.16 156 VAL A O 1
ATOM 1148 N N . THR A 1 157 ? -33.492 10.932 19.601 1.00 58.56 157 THR A N 1
ATOM 1149 C CA . THR A 1 157 ? -32.711 10.287 20.656 1.00 58.56 157 THR A CA 1
ATOM 1150 C C . THR A 1 157 ? -31.748 9.317 19.967 1.00 58.56 157 THR A C 1
ATOM 1152 O O . THR A 1 157 ? -32.235 8.426 19.265 1.00 58.56 157 THR A O 1
ATOM 1155 N N . PRO A 1 158 ? -30.418 9.508 20.071 1.00 65.12 158 PRO A N 1
ATOM 1156 C CA . PRO A 1 158 ? -29.464 8.717 19.309 1.00 65.12 158 PRO A CA 1
ATOM 1157 C C . PRO A 1 158 ? -29.636 7.262 19.727 1.00 65.12 158 PRO A C 1
ATOM 1159 O O . PRO A 1 158 ? -29.356 6.883 20.864 1.00 65.12 158 PRO A O 1
ATOM 1162 N N . THR A 1 159 ? -30.186 6.462 18.817 1.00 68.94 159 THR A N 1
ATOM 1163 C CA . THR A 1 159 ? -30.175 5.012 18.974 1.00 68.94 159 THR A CA 1
ATOM 1164 C C . THR A 1 159 ? -28.702 4.621 18.985 1.00 68.94 159 THR A C 1
ATOM 1166 O O . THR A 1 159 ? -27.990 5.083 18.094 1.00 68.94 159 THR A O 1
ATOM 1169 N N . PRO A 1 160 ? -28.220 3.864 19.986 1.00 73.56 160 PRO A N 1
ATOM 1170 C CA . PRO A 1 160 ? -26.819 3.476 20.045 1.00 73.56 160 PRO A CA 1
ATOM 1171 C C . PRO A 1 160 ? -26.485 2.693 18.774 1.00 73.56 160 PRO A C 1
ATOM 1173 O O . PRO A 1 160 ? -26.939 1.562 18.598 1.00 73.56 160 PRO A O 1
ATOM 1176 N N . THR A 1 161 ? -25.769 3.329 17.847 1.00 75.19 161 THR A N 1
ATOM 1177 C CA . THR A 1 161 ? -25.257 2.666 16.654 1.00 75.19 161 THR A CA 1
ATOM 1178 C C . THR A 1 161 ? -24.175 1.694 17.113 1.00 75.19 161 THR A C 1
ATOM 1180 O O . THR A 1 161 ? -23.317 2.085 17.908 1.00 75.19 161 THR A O 1
ATOM 1183 N N . PRO A 1 162 ? -24.206 0.427 16.671 1.00 81.44 162 PRO A N 1
ATOM 1184 C CA . PRO A 1 162 ? -23.154 -0.520 17.007 1.00 81.44 162 PRO A CA 1
ATOM 1185 C C . PRO A 1 162 ? -21.809 0.018 16.507 1.00 81.44 162 PRO A C 1
ATOM 1187 O O . PRO A 1 162 ? -21.647 0.291 15.316 1.00 81.44 162 PRO A O 1
ATOM 1190 N N . ILE A 1 163 ? -20.858 0.187 17.427 1.00 89.75 163 ILE A N 1
ATOM 1191 C CA . ILE A 1 163 ? -19.503 0.643 17.114 1.00 89.75 163 ILE A CA 1
ATOM 1192 C C . ILE A 1 163 ? -18.705 -0.559 16.610 1.00 89.75 163 ILE A C 1
ATOM 1194 O O . ILE A 1 163 ? -18.582 -1.575 17.298 1.00 89.75 163 ILE A O 1
ATOM 1198 N N . ASN A 1 164 ? -18.151 -0.447 15.404 1.00 94.00 164 ASN A N 1
ATOM 1199 C CA . ASN A 1 164 ? -17.321 -1.499 14.829 1.00 94.00 164 ASN A CA 1
ATOM 1200 C C . ASN A 1 164 ? -15.858 -1.272 15.188 1.00 94.00 164 ASN A C 1
ATOM 1202 O O . ASN A 1 164 ? -15.284 -0.234 14.859 1.00 94.00 164 ASN A O 1
ATOM 1206 N N . HIS A 1 165 ? -15.254 -2.273 15.810 1.00 95.81 165 HIS A N 1
ATOM 1207 C CA . HIS A 1 165 ? -13.842 -2.286 16.159 1.00 95.81 165 HIS A CA 1
ATOM 1208 C C . HIS A 1 165 ? -13.055 -2.949 15.037 1.00 95.81 165 HIS A C 1
ATOM 1210 O O . HIS A 1 165 ? -13.321 -4.098 14.675 1.00 95.81 165 HIS A O 1
ATOM 1216 N N . CYS A 1 166 ? -12.135 -2.210 14.422 1.00 97.25 166 CYS A N 1
ATOM 1217 C CA . CYS A 1 166 ? -11.487 -2.622 13.187 1.00 97.25 166 CYS A CA 1
ATOM 1218 C C . CYS A 1 166 ? -9.964 -2.608 13.295 1.00 97.25 166 CYS A C 1
ATOM 1220 O O . CYS A 1 166 ? -9.354 -1.680 13.819 1.00 97.25 166 CYS A O 1
ATOM 1222 N N . GLN A 1 167 ? -9.333 -3.620 12.709 1.00 97.69 167 GLN A N 1
ATOM 1223 C CA . GLN A 1 167 ? -7.886 -3.693 12.550 1.00 97.69 167 GLN A CA 1
ATOM 1224 C C . GLN A 1 167 ? -7.520 -3.470 11.090 1.00 97.69 167 GLN A C 1
ATOM 1226 O O . GLN A 1 167 ? -8.115 -4.078 10.196 1.00 97.69 167 GLN A O 1
ATOM 1231 N N . GLN A 1 168 ? -6.534 -2.610 10.851 1.00 98.25 168 GLN A N 1
ATOM 1232 C CA . GLN A 1 168 ? -6.038 -2.294 9.520 1.00 98.25 168 GLN A CA 1
ATOM 1233 C C . GLN A 1 168 ? -4.593 -2.764 9.340 1.00 98.25 168 GLN A C 1
ATOM 1235 O O . GLN A 1 168 ? -3.720 -2.532 10.176 1.00 98.25 168 GLN A O 1
ATOM 1240 N N . ILE A 1 169 ? -4.316 -3.414 8.213 1.00 98.00 169 ILE A N 1
ATOM 1241 C CA . ILE A 1 169 ? -2.977 -3.885 7.866 1.00 98.00 169 ILE A CA 1
ATOM 1242 C C . ILE A 1 169 ? -2.681 -3.655 6.391 1.00 98.00 169 ILE A C 1
ATOM 1244 O O . ILE A 1 169 ? -3.451 -4.034 5.510 1.00 98.00 169 ILE A O 1
ATOM 1248 N N . TRP A 1 170 ? -1.527 -3.064 6.106 1.00 98.19 170 TRP A N 1
ATOM 1249 C CA . TRP A 1 170 ? -1.017 -2.984 4.744 1.00 98.19 170 TRP A CA 1
ATOM 1250 C C . TRP A 1 170 ? -0.409 -4.317 4.305 1.00 98.19 170 TRP A C 1
ATOM 1252 O O . TRP A 1 170 ? 0.423 -4.904 4.999 1.00 98.19 170 TRP A O 1
ATOM 1262 N N . LYS A 1 171 ? -0.793 -4.776 3.114 1.00 98.00 171 LYS A N 1
ATOM 1263 C CA . LYS A 1 171 ? -0.281 -5.990 2.473 1.00 98.00 171 LYS A CA 1
ATOM 1264 C C . LYS A 1 171 ? 0.457 -5.641 1.182 1.00 98.00 171 LYS A C 1
ATOM 1266 O O . LYS A 1 171 ? 0.022 -4.782 0.416 1.00 98.00 171 LYS A O 1
ATOM 1271 N N . GLY A 1 172 ? 1.559 -6.348 0.929 1.00 95.50 172 GLY A N 1
ATOM 1272 C CA . GLY A 1 172 ? 2.432 -6.172 -0.237 1.00 95.50 172 GLY A CA 1
ATOM 1273 C C . GLY A 1 172 ? 3.827 -5.657 0.138 1.00 95.50 172 GLY A C 1
ATOM 1274 O O . GLY A 1 172 ? 3.971 -4.720 0.923 1.00 95.50 172 GLY A O 1
ATOM 1275 N N . THR A 1 173 ? 4.864 -6.257 -0.451 1.00 96.44 173 THR A N 1
ATOM 1276 C CA . THR A 1 173 ? 6.268 -5.977 -0.113 1.00 96.44 173 THR A CA 1
ATOM 1277 C C . THR A 1 173 ? 6.977 -5.295 -1.280 1.00 96.44 173 THR A C 1
ATOM 1279 O O . THR A 1 173 ? 6.976 -5.796 -2.402 1.00 96.44 173 THR A O 1
ATOM 1282 N N . ALA A 1 174 ? 7.593 -4.142 -1.017 1.00 93.75 174 ALA A N 1
ATOM 1283 C CA . ALA A 1 174 ? 8.444 -3.460 -1.992 1.00 93.75 174 ALA A CA 1
ATOM 1284 C C . ALA A 1 174 ? 9.741 -4.270 -2.236 1.00 93.75 174 ALA A C 1
ATOM 1286 O O . ALA A 1 174 ? 10.216 -4.917 -1.303 1.00 93.75 174 ALA A O 1
ATOM 1287 N N . PRO A 1 175 ? 10.346 -4.232 -3.441 1.00 88.19 175 PRO A N 1
ATOM 1288 C CA . PRO A 1 175 ? 10.057 -3.306 -4.537 1.00 88.19 175 PRO A CA 1
ATOM 1289 C C . PRO A 1 175 ? 8.989 -3.752 -5.550 1.00 88.19 175 PRO A C 1
ATOM 1291 O O . PRO A 1 175 ? 8.624 -2.933 -6.376 1.00 88.19 175 PRO A O 1
ATOM 1294 N N . PHE A 1 176 ? 8.430 -4.962 -5.529 1.00 86.69 176 PHE A N 1
ATOM 1295 C CA . PHE A 1 176 ? 7.419 -5.373 -6.525 1.00 86.69 176 PHE A CA 1
ATOM 1296 C C . PHE A 1 176 ? 6.170 -5.926 -5.827 1.00 86.69 176 PHE A C 1
ATOM 1298 O O . PHE A 1 176 ? 6.070 -7.120 -5.556 1.00 86.69 176 PHE A O 1
ATOM 1305 N N . CYS A 1 177 ? 5.229 -5.046 -5.482 1.00 85.25 177 CYS A N 1
ATOM 1306 C CA . CYS A 1 177 ? 4.114 -5.376 -4.597 1.00 85.25 177 CYS A CA 1
ATOM 1307 C C . CYS A 1 177 ? 2.904 -5.886 -5.386 1.00 85.25 177 CYS A C 1
ATOM 1309 O O . CYS A 1 177 ? 2.434 -5.212 -6.288 1.00 85.25 177 CYS A O 1
ATOM 1311 N N . ASN A 1 178 ? 2.332 -7.018 -4.993 1.00 90.69 178 ASN A N 1
ATOM 1312 C CA . ASN A 1 178 ? 0.992 -7.448 -5.401 1.00 90.69 178 ASN A CA 1
ATOM 1313 C C . ASN A 1 178 ? 0.183 -7.676 -4.124 1.00 90.69 178 ASN A C 1
ATOM 1315 O O . ASN A 1 178 ? -0.003 -8.812 -3.687 1.00 90.69 178 ASN A O 1
ATOM 1319 N N . GLY A 1 179 ? -0.192 -6.582 -3.459 1.00 93.25 179 GLY A N 1
ATOM 1320 C CA . GLY A 1 179 ? -0.981 -6.642 -2.238 1.00 93.25 179 GLY A CA 1
ATOM 1321 C C . GLY A 1 179 ? -2.307 -7.353 -2.491 1.00 93.25 179 GLY A C 1
ATOM 1322 O O . GLY A 1 179 ? -2.995 -7.086 -3.472 1.00 93.25 179 GLY A O 1
ATOM 1323 N N . LYS A 1 180 ? -2.653 -8.285 -1.608 1.00 97.75 180 LYS A N 1
ATOM 1324 C CA . LYS A 1 180 ? -3.964 -8.925 -1.558 1.00 97.75 180 LYS A CA 1
ATOM 1325 C C . LYS A 1 180 ? -4.370 -9.049 -0.103 1.00 97.75 180 LYS A C 1
ATOM 1327 O O . LYS A 1 180 ? -3.523 -9.319 0.750 1.00 97.75 180 LYS A O 1
ATOM 1332 N N . CYS A 1 181 ? -5.649 -8.832 0.156 1.00 97.88 181 CYS A N 1
ATOM 1333 C CA . CYS A 1 181 ? -6.215 -9.093 1.465 1.00 97.88 181 CYS A CA 1
ATOM 1334 C C . CYS A 1 181 ? -6.443 -10.590 1.641 1.00 97.88 181 CYS A C 1
ATOM 1336 O O . CYS A 1 181 ? -6.835 -11.282 0.699 1.00 97.88 181 CYS A O 1
ATOM 1338 N N . ASP A 1 182 ? -6.165 -11.072 2.849 1.00 97.50 182 ASP A N 1
ATOM 1339 C CA . ASP A 1 182 ? -6.485 -12.437 3.243 1.00 97.50 182 ASP A CA 1
ATOM 1340 C C . ASP A 1 182 ? -8.012 -12.605 3.339 1.00 97.50 182 ASP A C 1
ATOM 1342 O O . ASP A 1 182 ? -8.764 -11.628 3.423 1.00 97.50 182 ASP A O 1
ATOM 1346 N N . VAL A 1 183 ? -8.496 -13.847 3.318 1.00 95.75 183 VAL A N 1
ATOM 1347 C CA . VAL A 1 183 ? -9.932 -14.128 3.462 1.00 95.75 183 VAL A CA 1
ATOM 1348 C C . VAL A 1 183 ? -10.472 -13.552 4.777 1.00 95.75 183 VAL A C 1
ATOM 1350 O O . VAL A 1 183 ? -9.866 -13.718 5.833 1.00 95.75 183 VAL A O 1
ATOM 1353 N N . GLY A 1 184 ? -11.609 -12.855 4.708 1.00 94.62 184 GLY A N 1
ATOM 1354 C CA . GLY A 1 184 ? -12.210 -12.170 5.860 1.00 94.62 184 GLY A CA 1
ATOM 1355 C C . GLY A 1 184 ? -11.704 -10.743 6.105 1.00 94.62 184 GLY A C 1
ATOM 1356 O O . GLY A 1 184 ? -12.231 -10.076 6.992 1.00 94.62 184 GLY A O 1
ATOM 1357 N N . PHE A 1 185 ? -10.742 -10.260 5.313 1.00 97.44 185 PHE A N 1
ATOM 1358 C CA . PHE A 1 185 ? -10.383 -8.846 5.249 1.00 97.44 185 PHE A CA 1
ATOM 1359 C C . PHE A 1 185 ? -10.983 -8.194 4.000 1.00 97.44 185 PHE A C 1
ATOM 1361 O O . PHE A 1 185 ? -10.970 -8.765 2.909 1.00 97.44 185 PHE A O 1
ATOM 1368 N N . THR A 1 186 ? -11.454 -6.961 4.141 1.00 97.19 186 THR A N 1
ATOM 1369 C CA . THR A 1 186 ? -11.929 -6.121 3.039 1.00 97.19 186 THR A CA 1
ATOM 1370 C C . THR A 1 186 ? -10.841 -5.146 2.607 1.00 97.19 186 THR A C 1
ATOM 1372 O O . THR A 1 186 ? -10.207 -4.508 3.449 1.00 97.19 186 THR A O 1
ATOM 1375 N N . ALA A 1 187 ? -10.621 -5.013 1.299 1.00 97.50 187 ALA A N 1
ATOM 1376 C CA . ALA A 1 187 ? -9.715 -4.006 0.753 1.00 97.50 187 ALA A CA 1
ATOM 1377 C C . ALA A 1 187 ? -10.347 -2.614 0.885 1.00 97.50 187 ALA A C 1
ATOM 1379 O O . ALA A 1 187 ? -11.434 -2.378 0.364 1.00 97.50 187 ALA A O 1
ATOM 1380 N N . VAL A 1 188 ? -9.662 -1.709 1.581 1.00 97.12 188 VAL A N 1
ATOM 1381 C CA . VAL A 1 188 ? -10.133 -0.337 1.833 1.00 97.12 188 VAL A CA 1
ATOM 1382 C C . VAL A 1 188 ? -9.480 0.644 0.873 1.00 97.12 188 VAL A C 1
ATOM 1384 O O . VAL A 1 188 ? -10.140 1.512 0.307 1.00 97.12 188 VAL A O 1
ATOM 1387 N N . ARG A 1 189 ? -8.167 0.499 0.667 1.00 96.62 189 ARG A N 1
ATOM 1388 C CA . ARG A 1 189 ? -7.380 1.426 -0.148 1.00 96.62 189 ARG A CA 1
ATOM 1389 C C . ARG A 1 189 ? -6.209 0.730 -0.814 1.00 96.62 189 ARG A C 1
ATOM 1391 O O . ARG A 1 189 ? -5.574 -0.131 -0.215 1.00 96.62 189 ARG A O 1
ATOM 1398 N N . GLU A 1 190 ? -5.856 1.178 -2.012 1.00 97.19 190 GLU A N 1
ATOM 1399 C CA . GLU A 1 190 ? -4.611 0.801 -2.678 1.00 97.19 190 GLU A CA 1
ATOM 1400 C C . GLU A 1 190 ? -3.657 1.990 -2.778 1.00 97.19 190 GLU A C 1
ATOM 1402 O O . GLU A 1 190 ? -4.076 3.125 -3.001 1.00 97.19 190 GLU A O 1
ATOM 1407 N N . SER A 1 191 ? -2.361 1.744 -2.604 1.00 96.38 191 SER A N 1
ATOM 1408 C CA . SER A 1 191 ? -1.327 2.773 -2.737 1.00 96.38 191 SER A CA 1
ATOM 1409 C C . SER A 1 191 ? 0.014 2.160 -3.129 1.00 96.38 191 SER A C 1
ATOM 1411 O O . SER A 1 191 ? 0.295 0.998 -2.840 1.00 96.38 191 SER A O 1
ATOM 1413 N N . SER A 1 192 ? 0.888 2.947 -3.756 1.00 95.38 192 SER A N 1
ATOM 1414 C CA . SER A 1 192 ? 2.275 2.541 -4.016 1.00 95.38 192 SER A CA 1
ATOM 1415 C C . SER A 1 192 ? 3.122 2.487 -2.738 1.00 95.38 192 SER A C 1
ATOM 1417 O O . SER A 1 192 ? 4.162 1.833 -2.726 1.00 95.38 192 SER A O 1
ATOM 1419 N N . SER A 1 193 ? 2.688 3.142 -1.656 1.00 95.56 193 SER A N 1
ATOM 1420 C CA . SER A 1 193 ? 3.378 3.203 -0.360 1.00 95.56 193 SER A CA 1
ATOM 1421 C C . SER A 1 193 ? 2.398 3.061 0.810 1.00 95.56 193 SER A C 1
ATOM 1423 O O . SER A 1 193 ? 1.230 3.433 0.703 1.00 95.56 193 SER A O 1
ATOM 1425 N N . ALA A 1 194 ? 2.870 2.511 1.931 1.00 95.88 194 ALA A N 1
ATOM 1426 C CA . ALA A 1 194 ? 2.060 2.197 3.109 1.00 95.88 194 ALA A CA 1
ATOM 1427 C C . ALA A 1 194 ? 2.375 3.182 4.243 1.00 95.88 194 ALA A C 1
ATOM 1429 O O . ALA A 1 194 ? 2.985 2.817 5.244 1.00 95.88 194 ALA A O 1
ATOM 1430 N N . ASN A 1 195 ? 2.035 4.458 4.050 1.00 95.31 195 ASN A N 1
ATOM 1431 C CA . ASN A 1 195 ? 2.494 5.529 4.946 1.00 95.31 195 ASN A CA 1
ATOM 1432 C C . ASN A 1 195 ? 1.584 5.752 6.159 1.00 95.31 195 ASN A C 1
ATOM 1434 O O . ASN A 1 195 ? 2.063 6.207 7.192 1.00 95.31 195 ASN A O 1
ATOM 1438 N N . ALA A 1 196 ? 0.293 5.442 6.035 1.00 96.44 196 ALA A N 1
ATOM 1439 C CA . ALA A 1 196 ? -0.692 5.635 7.094 1.00 96.44 196 ALA A CA 1
ATOM 1440 C C . ALA A 1 196 ? -1.868 4.660 6.946 1.00 96.44 196 ALA A C 1
ATOM 1442 O O . ALA A 1 196 ? -2.125 4.144 5.852 1.00 96.44 196 ALA A O 1
ATOM 1443 N N . CYS A 1 197 ? -2.571 4.425 8.048 1.00 96.44 197 CYS A N 1
ATOM 1444 C CA . CYS A 1 197 ? -3.909 3.833 8.069 1.00 96.44 197 CYS A CA 1
ATOM 1445 C C . CYS A 1 197 ? -4.975 4.928 7.926 1.00 96.44 197 CYS A C 1
ATOM 1447 O O . CYS A 1 197 ? -4.627 6.108 7.853 1.00 96.44 197 CYS A O 1
ATOM 1449 N N . ASP A 1 198 ? -6.241 4.540 7.817 1.00 96.31 198 ASP A N 1
ATOM 1450 C CA . ASP A 1 198 ? -7.343 5.502 7.839 1.00 96.31 198 ASP A CA 1
ATOM 1451 C C . ASP A 1 198 ? -7.704 5.876 9.282 1.00 96.31 198 ASP A C 1
ATOM 1453 O O . ASP A 1 198 ? -7.377 5.162 10.233 1.00 96.31 198 ASP A O 1
ATOM 1457 N N . GLU A 1 199 ? -8.335 7.035 9.443 1.00 95.44 199 GLU A N 1
ATOM 1458 C CA . GLU A 1 199 ? -8.770 7.540 10.744 1.00 95.44 199 GLU A CA 1
ATOM 1459 C C . GLU A 1 199 ? -10.103 6.911 11.164 1.00 95.44 199 GLU A C 1
ATOM 1461 O O . GLU A 1 199 ? -10.943 6.564 10.328 1.00 95.44 199 GLU A O 1
ATOM 1466 N N . SER A 1 200 ? -10.307 6.788 12.477 1.00 93.31 200 SER A N 1
ATOM 1467 C CA . SER A 1 200 ? -11.589 6.369 13.044 1.00 93.31 200 SER A CA 1
ATOM 1468 C C . SER A 1 200 ? -12.707 7.329 12.625 1.00 93.31 200 SER A C 1
ATOM 1470 O O . SER A 1 200 ? -12.532 8.547 12.602 1.00 93.31 200 SER A O 1
ATOM 1472 N N . SER A 1 201 ? -13.877 6.773 12.328 1.00 92.44 201 SER A N 1
ATOM 1473 C CA . SER A 1 201 ? -15.100 7.503 11.981 1.00 92.44 201 SER A CA 1
ATOM 1474 C C . SER A 1 201 ? -16.200 7.212 13.006 1.00 92.44 201 SER A C 1
ATOM 1476 O O . SER A 1 201 ? -16.027 6.354 13.868 1.00 92.44 201 SER A O 1
ATOM 1478 N N . GLY A 1 202 ? -17.329 7.926 12.935 1.00 87.81 202 GLY A N 1
ATOM 1479 C CA . GLY A 1 202 ? -18.394 7.851 13.949 1.00 87.81 202 GLY A CA 1
ATOM 1480 C C . GLY A 1 202 ? -18.880 6.432 14.273 1.00 87.81 202 GLY A C 1
ATOM 1481 O O . GLY A 1 202 ? -19.139 6.142 15.435 1.00 87.81 202 GLY A O 1
ATOM 1482 N N . ASP A 1 203 ? -18.910 5.545 13.277 1.00 89.81 203 ASP A N 1
ATOM 1483 C CA . ASP A 1 203 ? -19.388 4.162 13.429 1.00 89.81 203 ASP A CA 1
ATOM 1484 C C . ASP A 1 203 ? -18.251 3.119 13.410 1.00 89.81 203 ASP A C 1
ATOM 1486 O O . ASP A 1 203 ? -18.493 1.910 13.491 1.00 89.81 203 ASP A O 1
ATOM 1490 N N . THR A 1 204 ? -16.997 3.569 13.270 1.00 92.81 204 THR A N 1
ATOM 1491 C CA . THR A 1 204 ? -15.845 2.694 13.021 1.00 92.81 204 THR A CA 1
ATOM 1492 C C . THR A 1 204 ? -14.623 3.159 13.801 1.00 92.81 204 THR A C 1
ATOM 1494 O O . THR A 1 204 ? -14.036 4.196 13.492 1.00 92.81 204 THR A O 1
ATOM 1497 N N . VAL A 1 205 ? -14.188 2.369 14.775 1.00 95.06 205 VAL A N 1
ATOM 1498 C CA . VAL A 1 205 ? -12.981 2.632 15.560 1.00 95.06 205 VAL A CA 1
ATOM 1499 C C . VAL A 1 205 ? -11.848 1.769 15.020 1.00 95.06 205 VAL A C 1
ATOM 1501 O O . VAL A 1 205 ? -11.950 0.545 14.988 1.00 95.06 205 VAL A O 1
ATOM 1504 N N . ILE A 1 206 ? -10.765 2.401 14.563 1.00 96.94 206 ILE A N 1
ATOM 1505 C CA . ILE A 1 206 ? -9.556 1.691 14.137 1.00 96.94 206 ILE A CA 1
ATOM 1506 C C . ILE A 1 206 ? -8.690 1.420 15.372 1.00 96.94 206 ILE A C 1
ATOM 1508 O O . ILE A 1 206 ? -8.041 2.326 15.890 1.00 96.94 206 ILE A O 1
ATOM 1512 N N . ASP A 1 207 ? -8.667 0.172 15.838 1.00 95.81 207 ASP A N 1
ATOM 1513 C CA . ASP A 1 207 ? -7.928 -0.226 17.043 1.00 95.81 207 ASP A CA 1
ATOM 1514 C C . ASP A 1 207 ? -6.429 -0.359 16.788 1.00 95.81 207 ASP A C 1
ATOM 1516 O O . ASP A 1 207 ? -5.602 -0.088 17.657 1.00 95.81 207 ASP A O 1
ATOM 1520 N N . SER A 1 208 ? -6.059 -0.837 15.598 1.00 96.56 208 SER A N 1
ATOM 1521 C CA . SER A 1 208 ? -4.659 -1.090 15.271 1.00 96.56 208 SER A CA 1
ATOM 1522 C C . SER A 1 208 ? -4.350 -0.894 13.796 1.00 96.56 208 SER A C 1
ATOM 1524 O O . SER A 1 208 ? -5.178 -1.127 12.913 1.00 96.56 208 SER A O 1
ATOM 1526 N N . CYS A 1 209 ? -3.111 -0.468 13.556 1.00 96.94 209 CYS A N 1
ATOM 1527 C CA . CYS A 1 209 ? -2.539 -0.239 12.242 1.00 96.94 209 CYS A CA 1
ATOM 1528 C C . CYS A 1 209 ? -1.198 -0.970 12.131 1.00 96.94 209 CYS A C 1
ATOM 1530 O O . CYS A 1 209 ? -0.280 -0.713 12.911 1.00 96.94 209 CYS A O 1
ATOM 1532 N N . ALA A 1 210 ? -1.062 -1.858 11.148 1.00 97.06 210 ALA A N 1
ATOM 1533 C CA . ALA A 1 210 ? 0.149 -2.645 10.932 1.00 97.06 210 ALA A CA 1
ATOM 1534 C C . ALA A 1 210 ? 0.641 -2.599 9.475 1.00 97.06 210 ALA A C 1
ATOM 1536 O O . ALA A 1 210 ? -0.076 -2.219 8.548 1.00 97.06 210 ALA A O 1
ATOM 1537 N N . GLY A 1 211 ? 1.895 -3.008 9.257 1.00 95.38 211 GLY A N 1
ATOM 1538 C CA . GLY A 1 211 ? 2.475 -3.133 7.910 1.00 95.38 211 GLY A CA 1
ATOM 1539 C C . GLY A 1 211 ? 2.888 -1.811 7.251 1.00 95.38 211 GLY A C 1
ATOM 1540 O O . GLY A 1 211 ? 3.128 -1.772 6.042 1.00 95.38 211 GLY A O 1
ATOM 1541 N N . LEU A 1 212 ? 2.992 -0.727 8.026 1.00 96.56 212 LEU A N 1
ATOM 1542 C CA . LEU A 1 212 ? 3.445 0.563 7.513 1.00 96.56 212 LEU A CA 1
ATOM 1543 C C . LEU A 1 212 ? 4.868 0.459 6.949 1.00 96.56 212 LEU A C 1
ATOM 1545 O O . LEU A 1 212 ? 5.775 -0.097 7.567 1.00 96.56 212 LEU A O 1
ATOM 1549 N N . SER A 1 213 ? 5.069 0.995 5.750 1.00 94.62 213 SER A N 1
ATOM 1550 C CA . SER A 1 213 ? 6.374 1.054 5.099 1.00 94.62 213 SER A CA 1
ATOM 1551 C C . SER A 1 213 ? 6.441 2.203 4.097 1.00 94.62 213 SER A C 1
ATOM 1553 O O . SER A 1 213 ? 5.640 2.289 3.163 1.00 94.62 213 SER A O 1
ATOM 1555 N N . GLY A 1 214 ? 7.471 3.039 4.256 1.00 92.69 214 GLY A N 1
ATOM 1556 C CA . GLY A 1 214 ? 7.741 4.183 3.378 1.00 92.69 214 GLY A CA 1
ATOM 1557 C C . GLY A 1 214 ? 8.317 3.815 2.007 1.00 92.69 214 GLY A C 1
ATOM 1558 O O . GLY A 1 214 ? 8.498 4.687 1.166 1.00 92.69 214 GLY A O 1
ATOM 1559 N N . ASN A 1 215 ? 8.621 2.536 1.768 1.00 95.25 215 ASN A N 1
ATOM 1560 C CA . ASN A 1 215 ? 9.174 2.077 0.496 1.00 95.25 215 ASN A CA 1
ATOM 1561 C C . ASN A 1 215 ? 8.074 1.981 -0.568 1.00 95.25 215 ASN A C 1
ATOM 1563 O O . ASN A 1 215 ? 7.055 1.319 -0.342 1.00 95.25 215 ASN A O 1
ATOM 1567 N N . SER A 1 216 ? 8.308 2.580 -1.733 1.00 95.75 216 SER A N 1
ATOM 1568 C CA . SER A 1 216 ? 7.382 2.542 -2.868 1.00 95.75 216 SER A CA 1
ATOM 1569 C C . SER A 1 216 ? 7.487 1.237 -3.665 1.00 95.75 216 SER A C 1
ATOM 1571 O O . SER A 1 216 ? 8.568 0.664 -3.820 1.00 95.75 216 SER A O 1
ATOM 1573 N N . CYS A 1 217 ? 6.363 0.777 -4.209 1.00 94.69 217 CYS A N 1
ATOM 1574 C CA . CYS A 1 217 ? 6.312 -0.324 -5.167 1.00 94.69 217 CYS A CA 1
ATOM 1575 C C . CYS A 1 217 ? 6.749 0.159 -6.552 1.00 94.69 217 CYS A C 1
ATOM 1577 O O . CYS A 1 217 ? 6.220 1.127 -7.094 1.00 94.69 217 CYS A O 1
ATOM 1579 N N . TRP A 1 218 ? 7.709 -0.537 -7.148 1.00 92.25 218 TRP A N 1
ATOM 1580 C CA . TRP A 1 218 ? 8.168 -0.310 -8.510 1.00 92.25 218 TRP A CA 1
ATOM 1581 C C . TRP A 1 218 ? 7.139 -0.800 -9.541 1.00 92.25 218 TRP A C 1
ATOM 1583 O O . TRP A 1 218 ? 6.907 -0.123 -10.554 1.00 92.25 218 TRP A O 1
ATOM 1593 N N . THR A 1 219 ? 6.498 -1.938 -9.246 1.00 92.50 219 THR A N 1
ATOM 1594 C CA . THR A 1 219 ? 5.333 -2.487 -9.959 1.00 92.50 219 THR A CA 1
ATOM 1595 C C . THR A 1 219 ? 4.252 -2.935 -8.969 1.00 92.50 219 THR A C 1
ATOM 1597 O O . THR A 1 219 ? 4.587 -3.422 -7.887 1.00 92.50 219 THR A O 1
ATOM 1600 N N . GLY A 1 220 ? 2.984 -2.797 -9.373 1.00 95.12 220 GLY A N 1
ATOM 1601 C CA . GLY A 1 220 ? 1.789 -3.141 -8.591 1.00 95.12 220 GLY A CA 1
ATOM 1602 C C . GLY A 1 220 ? 1.502 -2.191 -7.418 1.00 95.12 220 GLY A C 1
ATOM 1603 O O . GLY A 1 220 ? 2.036 -1.081 -7.372 1.00 95.12 220 GLY A O 1
ATOM 1604 N N . SER A 1 221 ? 0.624 -2.603 -6.502 1.00 96.56 221 SER A N 1
ATOM 1605 C CA . SER A 1 221 ? 0.133 -1.793 -5.377 1.00 96.56 221 SER A CA 1
ATOM 1606 C C . SER A 1 221 ? 0.234 -2.550 -4.048 1.00 96.56 221 SER A C 1
ATOM 1608 O O . SER A 1 221 ? 0.230 -3.784 -3.993 1.00 96.56 221 SER A O 1
ATOM 1610 N N . LYS A 1 222 ? 0.363 -1.800 -2.949 1.00 98.00 222 LYS A N 1
ATOM 1611 C CA . LYS A 1 222 ? 0.017 -2.282 -1.608 1.00 98.00 222 LYS A CA 1
ATOM 1612 C C . LYS A 1 222 ? -1.471 -2.071 -1.399 1.00 98.00 222 LYS A C 1
ATOM 1614 O O . LYS A 1 222 ? -2.032 -1.106 -1.917 1.00 98.00 222 LYS A O 1
ATOM 1619 N N . VAL A 1 223 ? -2.076 -2.939 -0.602 1.00 98.12 223 VAL A N 1
ATOM 1620 C CA . VAL A 1 223 ? -3.502 -2.876 -0.276 1.00 98.12 223 VAL A CA 1
ATOM 1621 C C . VAL A 1 223 ? -3.651 -2.756 1.234 1.00 98.12 223 VAL A C 1
ATOM 1623 O O . VAL A 1 223 ? -3.066 -3.544 1.976 1.00 98.12 223 VAL A O 1
ATOM 1626 N N . LEU A 1 224 ? -4.389 -1.747 1.686 1.00 98.31 224 LEU A N 1
ATOM 1627 C CA . LEU A 1 224 ? -4.825 -1.588 3.064 1.00 98.31 224 LEU A CA 1
ATOM 1628 C C . LEU A 1 224 ? -6.040 -2.483 3.272 1.00 98.31 224 LEU A C 1
ATOM 1630 O O . LEU A 1 224 ? -7.095 -2.271 2.676 1.00 98.31 224 LEU A O 1
ATOM 1634 N N . CYS A 1 225 ? -5.858 -3.502 4.094 1.00 98.38 225 CYS A N 1
ATOM 1635 C CA . CYS A 1 225 ? -6.857 -4.504 4.400 1.00 98.38 225 CYS A CA 1
ATOM 1636 C C . CYS A 1 225 ? -7.433 -4.224 5.779 1.00 98.38 225 CYS A C 1
ATOM 1638 O O . CYS A 1 225 ? -6.676 -3.989 6.719 1.00 98.38 225 CYS A O 1
ATOM 1640 N N . GLN A 1 226 ? -8.753 -4.279 5.902 1.00 97.88 226 GLN A N 1
ATOM 1641 C CA . GLN A 1 226 ? -9.464 -4.039 7.150 1.00 97.88 226 GLN A CA 1
ATOM 1642 C C . GLN A 1 226 ? -10.293 -5.255 7.531 1.00 97.88 226 GLN A C 1
ATOM 1644 O O . GLN A 1 226 ? -10.923 -5.873 6.677 1.00 97.88 226 GLN A O 1
ATOM 1649 N N . GLN A 1 227 ? -10.305 -5.578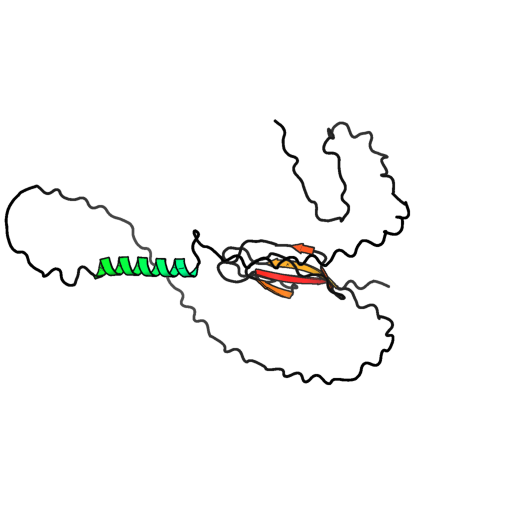 8.816 1.00 97.94 227 GLN A N 1
ATOM 1650 C CA . GLN A 1 227 ? -11.214 -6.557 9.393 1.00 97.94 227 GLN A CA 1
ATOM 1651 C C . GLN A 1 227 ? -11.892 -5.927 10.603 1.00 97.94 227 GLN A C 1
ATOM 1653 O O . GLN A 1 227 ? -11.207 -5.435 11.497 1.00 97.94 227 GLN A O 1
ATOM 1658 N N . CYS A 1 228 ? -13.223 -5.931 10.609 1.00 96.44 228 CYS A N 1
ATOM 1659 C CA . CYS A 1 228 ? -14.030 -5.374 11.688 1.00 96.44 228 CYS A CA 1
ATOM 1660 C C . CYS A 1 228 ? -14.746 -6.474 12.453 1.00 96.44 228 CYS A C 1
ATOM 1662 O O . CYS A 1 228 ? -15.264 -7.417 11.852 1.00 96.44 228 CYS A O 1
ATOM 1664 N N . GLN A 1 229 ? -14.804 -6.320 13.769 1.00 95.12 229 GLN A N 1
ATOM 1665 C CA . GLN A 1 229 ? -15.643 -7.114 14.646 1.00 95.12 229 GLN A CA 1
ATOM 1666 C C . GLN A 1 229 ? -16.747 -6.217 15.198 1.00 95.12 229 GLN A C 1
ATOM 1668 O O . GLN A 1 229 ? -16.489 -5.120 15.698 1.00 95.12 229 GLN A O 1
ATOM 1673 N N . VAL A 1 230 ? -17.984 -6.692 15.074 1.00 90.75 230 VAL A N 1
ATOM 1674 C CA . VAL A 1 230 ? -19.133 -6.068 15.725 1.00 90.75 230 VAL A CA 1
ATOM 1675 C C . VAL A 1 230 ? -19.066 -6.490 17.185 1.00 90.75 230 VAL A C 1
ATOM 1677 O O . VAL A 1 230 ? -19.231 -7.672 17.491 1.00 90.75 230 VAL A O 1
ATOM 1680 N N . ILE A 1 231 ? -18.775 -5.551 18.081 1.00 83.62 231 ILE A N 1
ATOM 1681 C CA . ILE A 1 231 ? -18.898 -5.813 19.512 1.00 83.62 231 ILE A CA 1
ATOM 1682 C C . ILE A 1 231 ? -20.368 -5.600 19.851 1.00 83.62 231 ILE A C 1
ATOM 1684 O O . ILE A 1 231 ? -20.827 -4.472 20.016 1.00 83.62 231 ILE A O 1
ATOM 1688 N N . GLU A 1 232 ? -21.131 -6.690 19.901 1.00 79.69 232 GLU A N 1
ATOM 1689 C CA . GLU A 1 232 ? -22.445 -6.647 20.529 1.00 79.69 232 GLU A CA 1
ATOM 1690 C C . GLU A 1 232 ? -22.215 -6.450 22.029 1.00 79.69 232 GLU A C 1
ATOM 1692 O O . GLU A 1 232 ? -21.803 -7.375 22.732 1.00 79.69 232 GLU A O 1
ATOM 1697 N N . GLU A 1 233 ? -22.418 -5.226 22.522 1.00 75.62 233 GLU A N 1
ATOM 1698 C CA . GLU A 1 233 ? -22.464 -4.983 23.961 1.00 75.62 233 GLU A CA 1
ATOM 1699 C C . GLU A 1 233 ? -23.598 -5.834 24.539 1.00 75.62 233 GLU A C 1
ATOM 1701 O O . GLU A 1 233 ? -24.784 -5.564 24.328 1.00 75.62 233 GLU A O 1
ATOM 1706 N N . SER A 1 234 ? -23.224 -6.906 25.239 1.00 71.81 234 SER A N 1
ATOM 1707 C CA . SER A 1 234 ? -24.152 -7.755 25.972 1.00 71.81 234 SER A CA 1
ATOM 1708 C C . SER A 1 234 ? -24.789 -6.917 27.078 1.00 71.81 234 SER A C 1
ATOM 1710 O O . SER A 1 234 ? -24.169 -6.671 28.115 1.00 71.81 234 SER A O 1
ATOM 1712 N N . LYS A 1 235 ? -25.989 -6.423 26.786 1.00 61.41 235 LYS A N 1
ATOM 1713 C CA . LYS A 1 235 ? -26.799 -5.571 27.652 1.00 61.41 235 LYS A CA 1
ATOM 1714 C C . LYS A 1 235 ? -27.357 -6.320 28.859 1.00 61.41 235 LYS A C 1
ATOM 1716 O O . LYS A 1 235 ? -27.737 -7.500 28.695 1.00 61.41 235 LYS A O 1
#

pLDDT: mean 70.83, std 20.17, range [38.72, 98.38]